Protein AF-A0A538L301-F1 (afdb_monomer_lite)

Structure (mmCIF, N/CA/C/O backbone):
data_AF-A0A538L301-F1
#
_entry.id   AF-A0A538L301-F1
#
loop_
_atom_site.group_PDB
_atom_site.id
_atom_site.type_symbol
_atom_site.label_atom_id
_atom_site.label_alt_id
_atom_site.label_comp_id
_atom_site.label_asym_id
_atom_site.label_entity_id
_atom_site.label_seq_id
_atom_site.pdbx_PDB_ins_code
_atom_site.Cartn_x
_atom_site.Cartn_y
_atom_site.Cartn_z
_atom_site.occupancy
_atom_site.B_iso_or_equiv
_atom_site.auth_seq_id
_atom_site.auth_comp_id
_atom_site.auth_asym_id
_atom_site.auth_atom_id
_atom_site.pdbx_PDB_model_num
ATOM 1 N N . MET A 1 1 ? 15.178 11.654 20.697 1.00 61.78 1 MET A N 1
ATOM 2 C CA . MET A 1 1 ? 14.187 10.959 19.855 1.00 61.78 1 MET A CA 1
ATOM 3 C C . MET A 1 1 ? 12.813 11.225 20.457 1.00 61.78 1 MET A C 1
ATOM 5 O O . MET A 1 1 ? 12.731 11.256 21.682 1.00 61.78 1 MET A O 1
ATOM 9 N N . GLN A 1 2 ? 11.791 11.556 19.661 1.00 67.56 2 GLN A N 1
ATOM 10 C CA . GLN A 1 2 ? 10.434 11.723 20.203 1.00 67.56 2 GLN A CA 1
ATOM 11 C C . GLN A 1 2 ? 9.917 10.355 20.660 1.00 67.56 2 GLN A C 1
ATOM 13 O O . GLN A 1 2 ? 10.116 9.405 19.918 1.00 67.56 2 GLN A O 1
ATOM 18 N N . PRO A 1 3 ? 9.278 10.220 21.833 1.00 82.75 3 PRO A N 1
ATOM 19 C CA . PRO A 1 3 ? 8.719 8.935 22.237 1.00 82.75 3 PRO A CA 1
ATOM 20 C C . PRO A 1 3 ? 7.620 8.495 21.262 1.00 82.75 3 PRO A C 1
ATOM 22 O O . PRO A 1 3 ? 6.888 9.337 20.737 1.00 82.75 3 PRO A O 1
ATOM 25 N N . THR A 1 4 ? 7.475 7.185 21.067 1.00 89.00 4 THR A N 1
ATOM 26 C CA . THR A 1 4 ? 6.359 6.591 20.319 1.00 89.00 4 THR A CA 1
ATOM 27 C C . THR A 1 4 ? 5.029 7.013 20.949 1.00 89.00 4 THR A C 1
ATOM 29 O O . THR A 1 4 ? 4.814 6.760 22.140 1.00 89.00 4 THR A O 1
ATOM 32 N N . PRO A 1 5 ? 4.134 7.675 20.195 1.00 90.94 5 PRO A N 1
ATOM 33 C CA . PRO A 1 5 ? 2.826 8.068 20.696 1.00 90.94 5 PRO A CA 1
ATOM 34 C C . PRO A 1 5 ? 1.989 6.856 21.114 1.00 90.94 5 PRO A C 1
ATOM 36 O O . PRO A 1 5 ? 2.070 5.792 20.499 1.00 90.94 5 PRO A O 1
ATOM 39 N N . ASP A 1 6 ? 1.126 7.029 22.119 1.00 92.38 6 ASP A N 1
ATOM 40 C CA . ASP A 1 6 ? 0.142 5.994 22.448 1.00 92.38 6 ASP A CA 1
ATOM 41 C C . ASP A 1 6 ? -0.761 5.716 21.236 1.00 92.38 6 ASP A C 1
ATOM 43 O O . ASP A 1 6 ? -1.240 6.635 20.572 1.00 92.38 6 ASP A O 1
ATOM 47 N N . GLY A 1 7 ? -0.983 4.434 20.948 1.00 92.00 7 GLY A N 1
ATOM 48 C CA . GLY A 1 7 ? -1.672 3.983 19.739 1.00 92.00 7 GLY A CA 1
ATOM 49 C C . GLY A 1 7 ? -0.784 3.843 18.501 1.00 92.00 7 GLY A C 1
ATOM 50 O O . GLY A 1 7 ? -1.306 3.440 17.463 1.00 92.00 7 GLY A O 1
ATOM 51 N N . ASN A 1 8 ? 0.517 4.116 18.597 1.00 92.50 8 ASN A N 1
ATOM 52 C CA . ASN A 1 8 ? 1.479 3.838 17.534 1.00 92.50 8 ASN A CA 1
ATOM 53 C C . ASN A 1 8 ? 2.402 2.651 17.884 1.00 92.50 8 ASN A C 1
ATOM 55 O O . ASN A 1 8 ? 2.364 2.125 19.000 1.00 92.50 8 ASN A O 1
ATOM 59 N N . TRP A 1 9 ? 3.196 2.213 16.914 1.00 90.75 9 TRP A N 1
ATOM 60 C CA . TRP A 1 9 ? 4.203 1.166 17.020 1.00 90.75 9 TRP A CA 1
ATOM 61 C C . TRP A 1 9 ? 5.600 1.765 16.862 1.00 90.75 9 TRP A C 1
ATOM 63 O O . TRP A 1 9 ? 5.758 2.879 16.357 1.00 90.75 9 TRP A O 1
ATOM 73 N N . PHE A 1 10 ? 6.605 1.032 17.339 1.00 92.00 10 PHE A N 1
ATOM 74 C CA . PHE A 1 10 ? 7.986 1.333 16.984 1.00 92.00 10 PHE A CA 1
ATOM 75 C C . PHE A 1 10 ? 8.161 1.141 15.483 1.00 92.00 10 PHE A C 1
ATOM 77 O O . PHE A 1 10 ? 7.682 0.136 14.970 1.00 92.00 10 PHE A O 1
ATOM 84 N N . MET A 1 11 ? 8.873 2.067 14.838 1.00 90.81 11 MET A N 1
ATOM 85 C CA . MET A 1 11 ? 9.248 1.970 13.419 1.00 90.81 11 MET A CA 1
ATOM 86 C C . MET A 1 11 ? 9.964 0.641 13.121 1.00 90.81 11 MET A C 1
ATOM 88 O O . MET A 1 11 ? 9.775 -0.056 12.134 1.00 90.81 11 MET A O 1
ATOM 92 N N . THR A 1 12 ? 10.835 0.233 14.035 1.00 91.44 12 THR A N 1
ATOM 93 C CA . THR A 1 12 ? 11.406 -1.104 13.992 1.00 91.44 12 THR A CA 1
ATOM 94 C C . THR A 1 12 ? 11.736 -1.547 15.396 1.00 91.44 12 THR A C 1
ATOM 96 O O . THR A 1 12 ? 12.030 -0.744 16.284 1.00 91.44 12 THR A O 1
ATOM 99 N N . ASN A 1 13 ? 11.664 -2.850 15.611 1.00 92.00 13 ASN A N 1
ATOM 100 C CA . ASN A 1 13 ? 11.952 -3.458 16.889 1.00 92.00 13 ASN A CA 1
ATOM 101 C C . ASN A 1 13 ? 12.725 -4.754 16.682 1.00 92.00 13 ASN A C 1
ATOM 103 O O . ASN A 1 13 ? 12.546 -5.466 15.690 1.00 92.00 13 ASN A O 1
ATOM 107 N N . TYR A 1 14 ? 13.555 -5.103 17.660 1.00 93.06 14 TYR A N 1
ATOM 108 C CA . TYR A 1 14 ? 14.131 -6.439 17.713 1.00 93.06 14 TYR A CA 1
ATOM 109 C C . TYR A 1 14 ? 13.016 -7.487 17.827 1.00 93.06 14 TYR A C 1
ATOM 111 O O . TYR A 1 14 ? 11.906 -7.195 18.276 1.00 93.06 14 TYR A O 1
ATOM 119 N N . ALA A 1 15 ? 13.292 -8.729 17.427 1.00 92.31 15 ALA A N 1
ATOM 120 C CA . ALA A 1 15 ? 12.290 -9.800 17.417 1.00 92.31 15 ALA A CA 1
ATOM 121 C C . ALA A 1 15 ? 11.685 -10.104 18.807 1.00 92.31 15 ALA A C 1
ATOM 123 O O . ALA A 1 15 ? 10.616 -10.705 18.897 1.00 92.31 15 ALA A O 1
ATOM 124 N N . ASP A 1 16 ? 12.356 -9.689 19.881 1.00 93.25 16 ASP A N 1
ATOM 125 C CA . ASP A 1 16 ? 11.911 -9.766 21.272 1.00 93.25 16 ASP A CA 1
ATOM 126 C C . ASP A 1 16 ? 11.141 -8.520 21.755 1.00 93.25 16 ASP A C 1
ATOM 128 O O . ASP A 1 16 ? 10.659 -8.504 22.888 1.00 93.25 16 ASP A O 1
ATOM 132 N N . GLY A 1 17 ? 10.962 -7.502 20.904 1.00 89.44 17 GLY A N 1
ATOM 133 C CA . GLY A 1 17 ? 10.074 -6.355 21.125 1.00 89.44 17 GLY A CA 1
ATOM 134 C C . GLY A 1 17 ? 10.695 -4.982 21.447 1.00 89.44 17 GLY A C 1
ATOM 135 O O . GLY A 1 17 ? 9.983 -3.997 21.249 1.00 89.44 17 GLY A O 1
ATOM 136 N N . PRO A 1 18 ? 11.947 -4.837 21.924 1.00 90.94 18 PRO A N 1
ATOM 137 C CA . PRO A 1 18 ? 12.545 -3.521 22.152 1.00 90.94 18 PRO A CA 1
ATOM 138 C C . PRO A 1 18 ? 12.689 -2.687 20.873 1.00 90.94 18 PRO A C 1
ATOM 140 O O . PRO A 1 18 ? 13.031 -3.230 19.823 1.00 90.94 18 PRO A O 1
ATOM 143 N N . ASP A 1 19 ? 12.489 -1.370 20.998 1.00 91.06 19 ASP A N 1
ATOM 144 C CA . ASP A 1 19 ? 12.723 -0.373 19.942 1.00 91.06 19 ASP A CA 1
ATOM 145 C C . ASP A 1 19 ? 14.159 -0.468 19.393 1.00 91.06 19 ASP A C 1
ATOM 147 O O . ASP A 1 19 ? 15.128 -0.590 20.152 1.00 91.06 19 ASP A O 1
ATOM 151 N N . ALA A 1 20 ? 14.281 -0.428 18.069 1.00 89.44 20 ALA A N 1
ATOM 152 C CA . ALA A 1 20 ? 15.536 -0.481 17.331 1.00 89.44 20 ALA A CA 1
ATOM 153 C C . ALA A 1 20 ? 15.640 0.618 16.252 1.00 89.44 20 ALA A C 1
ATOM 155 O O . ALA A 1 20 ? 16.577 0.592 15.451 1.00 89.44 20 ALA A O 1
ATOM 156 N N . GLY A 1 21 ? 14.686 1.554 16.200 1.00 84.25 21 GLY A N 1
ATOM 157 C CA . GLY A 1 21 ? 14.562 2.522 15.114 1.00 84.25 21 GLY A CA 1
ATOM 158 C C . GLY A 1 21 ? 15.449 3.752 15.225 1.00 84.25 21 GLY A C 1
ATOM 159 O O . GLY A 1 21 ? 15.856 4.179 16.306 1.00 84.25 21 GLY A O 1
ATOM 160 N N . ILE A 1 22 ? 15.745 4.342 14.062 1.00 82.19 22 ILE A N 1
ATOM 161 C CA . ILE A 1 22 ? 16.351 5.679 13.962 1.00 82.19 22 ILE A CA 1
ATOM 162 C C . ILE A 1 22 ? 15.296 6.789 14.085 1.00 82.19 22 ILE A C 1
ATOM 164 O O . ILE A 1 22 ? 15.613 7.886 14.551 1.00 82.19 22 ILE A O 1
ATOM 168 N N . PHE A 1 23 ? 14.041 6.485 13.745 1.00 82.75 23 PHE A N 1
ATOM 169 C CA . PHE A 1 23 ? 12.847 7.182 14.208 1.00 82.75 23 PHE A CA 1
ATOM 170 C C . PHE A 1 23 ? 12.101 6.259 15.171 1.00 82.75 23 PHE A C 1
ATOM 172 O O . PHE A 1 23 ? 12.182 5.039 15.071 1.00 82.75 23 PHE A O 1
ATOM 179 N N . SER A 1 24 ? 11.375 6.831 16.129 1.00 87.50 24 SER A N 1
ATOM 180 C CA . SER A 1 24 ? 10.641 6.011 17.101 1.00 87.50 24 SER A CA 1
ATOM 181 C C . SER A 1 24 ? 9.314 5.479 16.568 1.00 87.50 24 SER A C 1
ATOM 183 O O . SER A 1 24 ? 8.714 4.633 17.224 1.00 87.50 24 SER A O 1
ATOM 185 N N . TRP A 1 25 ? 8.796 6.009 15.458 1.00 92.12 25 TRP A N 1
ATOM 186 C CA . TRP A 1 25 ? 7.500 5.627 14.894 1.00 92.12 25 TRP A CA 1
ATOM 187 C C . TRP A 1 25 ? 7.294 6.229 13.505 1.00 92.12 25 TRP A C 1
ATOM 189 O O . TRP A 1 25 ? 7.838 7.295 13.212 1.00 92.12 25 TRP A O 1
ATOM 199 N N . GLU A 1 26 ? 6.411 5.603 12.730 1.00 94.06 26 GLU A N 1
ATOM 200 C CA . GLU A 1 26 ? 5.956 6.086 11.425 1.00 94.06 26 GLU A CA 1
ATOM 201 C C . GLU A 1 26 ? 4.431 6.026 11.318 1.00 94.06 26 GLU A C 1
ATOM 203 O O . GLU A 1 26 ? 3.746 5.262 12.009 1.00 94.06 26 GLU A O 1
ATOM 208 N N . ILE A 1 27 ? 3.856 6.930 10.531 1.00 95.31 27 ILE A N 1
ATOM 209 C CA . ILE A 1 27 ? 2.400 7.069 10.429 1.00 95.31 27 ILE A CA 1
ATOM 210 C C . ILE A 1 27 ? 1.783 6.005 9.516 1.00 95.31 27 ILE A C 1
ATOM 212 O O . ILE A 1 27 ? 0.660 5.552 9.764 1.00 95.31 27 ILE A O 1
ATOM 216 N N . ASP A 1 28 ? 2.504 5.600 8.477 1.00 95.44 28 ASP A N 1
ATOM 217 C CA . ASP A 1 28 ? 2.111 4.563 7.532 1.00 95.44 28 ASP A CA 1
ATOM 218 C C . ASP A 1 28 ? 2.145 3.185 8.195 1.00 95.44 28 ASP A C 1
ATOM 220 O O . ASP A 1 28 ? 1.165 2.444 8.077 1.00 95.44 28 ASP A O 1
ATOM 224 N N . GLU A 1 29 ? 3.155 2.897 9.020 1.00 94.94 29 GLU A N 1
ATOM 225 C CA . GLU A 1 29 ? 3.188 1.714 9.881 1.00 94.94 29 GLU A CA 1
ATOM 226 C C . GLU A 1 29 ? 1.991 1.654 10.827 1.00 94.94 29 GLU A C 1
ATOM 228 O O . GLU A 1 29 ? 1.369 0.597 10.990 1.00 94.94 29 GLU A O 1
ATOM 233 N N . ALA A 1 30 ? 1.588 2.800 11.387 1.00 95.44 30 ALA A N 1
ATOM 234 C CA . ALA A 1 30 ? 0.378 2.859 12.191 1.00 95.44 30 ALA A CA 1
ATOM 235 C C . ALA A 1 30 ? -0.866 2.462 11.381 1.00 95.44 30 ALA A C 1
ATOM 237 O O . ALA A 1 30 ? -1.751 1.726 11.841 1.00 95.44 30 ALA A O 1
ATOM 238 N N . GLY A 1 31 ? -0.915 2.942 10.139 1.00 96.88 31 GLY A N 1
ATOM 239 C CA . GLY A 1 31 ? -1.958 2.630 9.181 1.00 96.88 31 GLY A CA 1
ATOM 240 C C . GLY A 1 31 ? -2.022 1.136 8.831 1.00 96.88 31 GLY A C 1
ATOM 241 O O . GLY A 1 31 ? -3.057 0.469 8.977 1.00 96.88 31 GLY A O 1
ATOM 242 N N . LEU A 1 32 ? -0.888 0.594 8.389 1.00 96.38 32 LEU A N 1
ATOM 243 C CA . LEU A 1 32 ? -0.719 -0.786 7.940 1.00 96.38 32 LEU A CA 1
ATOM 244 C C . LEU A 1 32 ? -0.869 -1.792 9.087 1.00 96.38 32 LEU A C 1
ATOM 246 O O . LEU A 1 32 ? -1.478 -2.851 8.895 1.00 96.38 32 LEU A O 1
ATOM 250 N N . GLY A 1 33 ? -0.398 -1.457 10.289 1.00 96.25 33 GLY A N 1
ATOM 251 C CA . GLY A 1 33 ? -0.556 -2.264 11.498 1.00 96.25 33 GLY A CA 1
ATOM 252 C C . GLY A 1 33 ? -2.027 -2.466 11.861 1.00 96.25 33 GLY A C 1
ATOM 253 O O . GLY A 1 33 ? -2.494 -3.605 11.990 1.00 96.25 33 GLY A O 1
ATOM 254 N N . LEU A 1 34 ? -2.807 -1.379 11.929 1.00 97.94 34 LEU A N 1
ATOM 255 C CA . LEU A 1 34 ? -4.252 -1.456 12.178 1.00 97.94 34 LEU A CA 1
ATOM 256 C C . LEU A 1 34 ? -4.962 -2.252 11.077 1.00 97.94 34 LEU A C 1
ATOM 258 O O . LEU A 1 34 ? -5.746 -3.164 11.369 1.00 97.94 34 LEU A O 1
ATOM 262 N N . TRP A 1 35 ? -4.673 -1.944 9.810 1.00 97.88 35 TRP A N 1
ATOM 263 C CA . TRP A 1 35 ? -5.238 -2.670 8.673 1.00 97.88 35 TRP A CA 1
ATOM 264 C C . TRP A 1 35 ? -4.962 -4.175 8.757 1.00 97.88 35 TRP A C 1
ATOM 266 O O . TRP A 1 35 ? -5.870 -4.981 8.532 1.00 97.88 35 TRP A O 1
ATOM 276 N N . THR A 1 36 ? -3.752 -4.567 9.153 1.00 95.75 36 THR A N 1
ATOM 277 C CA . THR A 1 36 ? -3.351 -5.969 9.304 1.00 95.75 36 THR A CA 1
ATOM 278 C C . THR A 1 36 ? -4.185 -6.693 10.359 1.00 95.75 36 THR A C 1
ATOM 280 O O . THR A 1 36 ? -4.671 -7.797 10.093 1.00 95.75 36 THR A O 1
ATOM 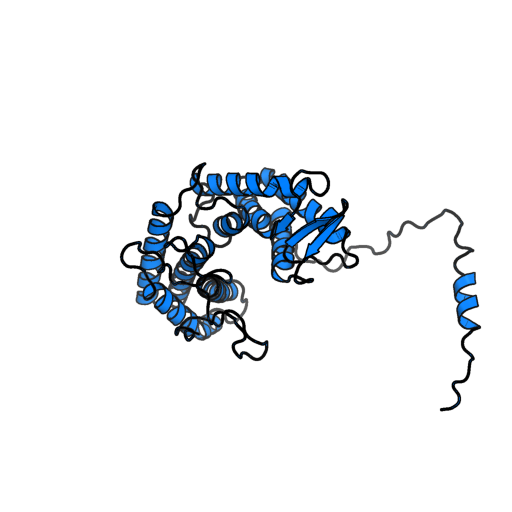283 N N . LEU A 1 37 ? -4.447 -6.070 11.516 1.00 96.25 37 LEU A N 1
ATOM 284 C CA . LEU A 1 37 ? -5.324 -6.640 12.551 1.00 96.25 37 LEU A CA 1
ATOM 285 C C . LEU A 1 37 ? -6.736 -6.906 12.005 1.00 96.25 37 LEU A C 1
ATOM 287 O O . LEU A 1 37 ? -7.301 -7.992 12.177 1.00 96.25 37 LEU A O 1
ATOM 291 N N . TRP A 1 38 ? -7.298 -5.940 11.277 1.00 96.69 38 TRP A N 1
ATOM 292 C CA . TRP A 1 38 ? -8.611 -6.092 10.649 1.00 96.69 38 TRP A CA 1
ATOM 293 C C . TRP A 1 38 ? -8.619 -7.155 9.538 1.00 96.69 38 TRP A C 1
ATOM 295 O O . TRP A 1 38 ? -9.556 -7.953 9.426 1.00 96.69 38 TRP A O 1
ATOM 305 N N . ARG A 1 39 ? -7.571 -7.220 8.713 1.00 94.12 39 ARG A N 1
ATOM 306 C CA . ARG A 1 39 ? -7.451 -8.232 7.653 1.00 94.12 39 ARG A CA 1
ATOM 307 C C . ARG A 1 39 ? -7.291 -9.636 8.207 1.00 94.12 39 ARG A C 1
ATOM 309 O O . ARG A 1 39 ? -7.883 -10.559 7.645 1.00 94.12 39 ARG A O 1
ATOM 316 N N . HIS A 1 40 ? -6.562 -9.802 9.306 1.00 93.56 40 HIS A N 1
ATOM 317 C CA . HIS A 1 40 ? -6.440 -11.090 9.975 1.00 93.56 40 HIS A CA 1
ATOM 318 C C . HIS A 1 40 ? -7.804 -11.589 10.470 1.00 93.56 40 HIS A C 1
ATOM 320 O O . HIS A 1 40 ? -8.170 -12.733 10.197 1.00 93.56 40 HIS A O 1
ATOM 326 N N . TYR A 1 41 ? -8.611 -10.718 11.092 1.00 93.38 41 TYR A N 1
ATOM 327 C CA . TYR A 1 41 ? -9.983 -11.049 11.497 1.00 93.38 41 TYR A CA 1
ATOM 328 C C . TYR A 1 41 ? -10.828 -11.615 10.341 1.00 93.38 41 TYR A C 1
ATOM 330 O O . TYR A 1 41 ? -11.500 -12.635 10.505 1.00 93.38 41 TYR A O 1
ATOM 338 N N . GLN A 1 42 ? -10.756 -11.010 9.151 1.00 90.81 42 GLN A N 1
ATOM 339 C CA . GLN A 1 42 ? -11.514 -11.469 7.977 1.00 90.81 42 GLN A CA 1
ATOM 340 C C . GLN A 1 42 ? -11.097 -12.869 7.493 1.00 90.81 42 GLN A C 1
ATOM 342 O O . GLN A 1 42 ? -11.868 -13.537 6.800 1.00 90.81 42 GLN A O 1
ATOM 347 N N . ARG A 1 43 ? -9.878 -13.313 7.824 1.00 86.75 43 ARG A N 1
ATOM 348 C CA . ARG A 1 43 ? -9.302 -14.590 7.376 1.00 86.75 43 ARG A CA 1
ATOM 349 C C . ARG A 1 43 ? -9.304 -15.677 8.451 1.00 86.75 43 ARG A C 1
ATOM 351 O O . ARG A 1 43 ? -9.251 -16.848 8.088 1.00 86.75 43 ARG A O 1
ATOM 358 N N . ALA A 1 44 ? -9.414 -15.328 9.732 1.00 80.44 44 ALA A N 1
ATOM 359 C CA . ALA A 1 44 ? -9.419 -16.287 10.837 1.00 80.44 44 ALA A CA 1
ATOM 360 C C . ALA A 1 44 ? -10.647 -17.225 10.761 1.00 80.44 44 ALA A C 1
ATOM 362 O O . ALA A 1 44 ? -11.770 -16.734 10.753 1.00 80.44 44 ALA A O 1
ATOM 363 N N . PRO A 1 45 ? -10.509 -18.560 10.678 1.00 67.12 45 PRO A N 1
ATOM 364 C CA . PRO A 1 45 ? -11.657 -19.459 10.503 1.00 67.12 45 PRO A CA 1
ATOM 365 C C . PRO A 1 45 ? -12.389 -19.802 11.813 1.00 67.12 45 PRO A C 1
ATOM 367 O O . PRO A 1 45 ? -13.608 -19.955 11.795 1.00 67.12 45 PRO A O 1
ATOM 370 N N . ALA A 1 46 ? -11.688 -19.856 12.951 1.00 68.19 46 ALA A N 1
ATOM 371 C CA . ALA A 1 46 ? -12.269 -20.110 14.272 1.00 68.19 46 ALA A CA 1
ATOM 372 C C . ALA A 1 46 ? -12.114 -18.879 15.182 1.00 68.19 46 ALA A C 1
ATOM 374 O O . ALA A 1 46 ? -11.102 -18.182 15.128 1.00 68.19 46 ALA A O 1
ATOM 375 N N . SER A 1 47 ? -13.122 -18.601 16.013 1.00 75.25 47 SER A N 1
ATOM 376 C CA . SER A 1 47 ? -13.064 -17.567 17.064 1.00 75.25 47 SER A CA 1
ATOM 377 C C . SER A 1 47 ? -12.875 -16.122 16.574 1.00 75.25 47 SER A C 1
ATOM 379 O O . SER A 1 47 ? -12.322 -15.298 17.303 1.00 75.25 47 SER A O 1
ATOM 381 N N . ARG A 1 48 ? -13.362 -15.784 15.367 1.00 86.50 48 ARG A N 1
ATOM 382 C CA . ARG A 1 48 ? -13.256 -14.435 14.762 1.00 86.50 48 ARG A CA 1
ATOM 383 C C . ARG A 1 48 ? -13.587 -13.314 15.745 1.00 86.50 48 ARG A C 1
ATOM 385 O O . ARG A 1 48 ? -12.810 -12.377 15.894 1.00 86.50 48 ARG A O 1
ATOM 392 N N . ARG A 1 49 ? -14.721 -13.427 16.442 1.00 91.19 49 ARG A N 1
ATOM 393 C CA . ARG A 1 49 ? -15.161 -12.409 17.401 1.00 91.19 49 ARG A CA 1
ATOM 394 C C . ARG A 1 49 ? -14.202 -12.276 18.587 1.00 91.19 49 ARG A C 1
ATOM 396 O O . ARG A 1 49 ? -13.753 -11.172 18.846 1.00 91.19 49 ARG A O 1
ATOM 403 N N . ALA A 1 50 ? -13.801 -13.382 19.216 1.00 93.31 50 ALA A N 1
ATOM 404 C CA . ALA A 1 50 ? -12.856 -13.361 20.337 1.00 93.31 50 ALA A CA 1
ATOM 405 C C . ALA A 1 50 ? -11.461 -12.837 19.941 1.00 93.31 50 ALA A C 1
ATOM 407 O O . ALA A 1 50 ? -10.790 -12.182 20.737 1.00 93.31 50 ALA A O 1
ATOM 408 N N . TYR A 1 51 ? -11.002 -13.107 18.709 1.00 95.62 51 TYR A N 1
ATOM 409 C CA . TYR A 1 51 ? -9.812 -12.451 18.157 1.00 95.62 51 TYR A CA 1
ATOM 410 C C . TYR A 1 51 ? -10.007 -10.936 18.108 1.00 95.62 51 TYR A C 1
ATOM 412 O O . TYR A 1 51 ? -9.179 -10.206 18.651 1.00 95.62 51 TYR A O 1
ATOM 420 N N . LEU A 1 52 ? -11.102 -10.481 17.490 1.00 96.19 52 LEU A N 1
ATOM 421 C CA . LEU A 1 52 ? -11.352 -9.059 17.290 1.00 96.19 52 LEU A CA 1
ATOM 422 C C . LEU A 1 52 ? -11.519 -8.325 18.619 1.00 96.19 52 LEU A C 1
ATOM 424 O O . LEU A 1 52 ? -10.876 -7.306 18.805 1.00 96.19 52 LEU A O 1
ATOM 428 N N . GLU A 1 53 ? -12.285 -8.872 19.564 1.00 96.88 53 GLU A N 1
ATOM 429 C CA . GLU A 1 53 ? -12.452 -8.315 20.914 1.00 96.88 53 GLU A CA 1
ATOM 430 C C . GLU A 1 53 ? -11.106 -8.147 21.636 1.00 96.88 53 GLU A C 1
ATOM 432 O O . GLU A 1 53 ? -10.876 -7.124 22.277 1.00 96.88 53 GLU A O 1
ATOM 437 N N . ARG A 1 54 ? -10.177 -9.102 21.479 1.00 96.81 54 ARG A N 1
ATOM 438 C CA . ARG A 1 54 ? -8.836 -9.018 22.078 1.00 96.81 54 ARG A CA 1
ATOM 439 C C . ARG A 1 54 ? -7.970 -7.924 21.451 1.00 96.81 54 ARG A C 1
ATOM 441 O O . ARG A 1 54 ? -7.227 -7.266 22.174 1.00 96.81 54 ARG A O 1
ATOM 448 N N . VAL A 1 55 ? -8.017 -7.748 20.129 1.00 97.06 55 VAL A N 1
ATOM 449 C CA . VAL A 1 55 ? -7.161 -6.767 19.427 1.00 97.06 55 VAL A CA 1
ATOM 450 C C . VAL A 1 55 ? -7.814 -5.392 19.275 1.00 97.06 55 VAL A C 1
ATOM 452 O O . VAL A 1 55 ? -7.121 -4.412 19.006 1.00 97.06 55 VAL A O 1
ATOM 455 N N . TYR A 1 56 ? -9.127 -5.280 19.486 1.00 98.25 56 TYR A N 1
ATOM 456 C CA . TYR A 1 56 ? -9.873 -4.032 19.339 1.00 98.25 56 TYR A CA 1
ATOM 457 C C . TYR A 1 56 ? -9.343 -2.879 20.200 1.00 98.25 56 TYR A C 1
ATOM 459 O O . TYR A 1 56 ? -9.282 -1.764 19.686 1.00 98.25 56 TYR A O 1
ATOM 467 N N . PRO A 1 57 ? -8.875 -3.082 21.450 1.00 98.31 57 PRO A N 1
ATOM 468 C CA . PRO A 1 57 ? -8.239 -2.007 22.204 1.00 98.31 57 PRO A CA 1
ATOM 469 C C . PRO A 1 57 ? -7.046 -1.371 21.477 1.00 98.31 57 PRO A C 1
ATOM 471 O O . PRO A 1 57 ? -6.873 -0.160 21.578 1.00 98.31 57 PRO A O 1
ATOM 474 N N . ALA A 1 58 ? -6.255 -2.150 20.726 1.00 98.06 58 ALA A N 1
ATOM 475 C CA . ALA A 1 58 ? -5.168 -1.615 19.906 1.00 98.06 58 ALA A CA 1
ATOM 476 C C . ALA A 1 58 ? -5.719 -0.826 18.709 1.00 98.06 58 ALA A C 1
ATOM 478 O O . ALA A 1 58 ? -5.368 0.337 18.551 1.00 98.06 58 ALA A O 1
ATOM 479 N N . ILE A 1 59 ? -6.673 -1.400 17.960 1.00 98.56 59 ILE A N 1
ATOM 480 C CA . ILE A 1 59 ? -7.364 -0.720 16.844 1.00 98.56 59 ILE A CA 1
ATOM 481 C C . ILE A 1 59 ? -7.928 0.635 17.293 1.00 98.56 59 ILE A C 1
ATOM 483 O O . ILE A 1 59 ? -7.711 1.653 16.637 1.00 98.56 59 ILE A O 1
ATOM 487 N N . ARG A 1 60 ? -8.628 0.664 18.432 1.00 98.62 60 ARG A N 1
ATOM 488 C CA . ARG A 1 60 ? -9.254 1.871 18.976 1.00 98.62 60 ARG A CA 1
ATOM 489 C C . ARG A 1 60 ? -8.222 2.918 19.393 1.00 98.62 60 ARG A C 1
ATOM 491 O O . ARG A 1 60 ? -8.451 4.100 19.148 1.00 98.62 60 ARG A O 1
ATOM 498 N N . ARG A 1 61 ? -7.104 2.512 20.011 1.00 98.44 61 ARG A N 1
ATOM 499 C CA . ARG A 1 61 ? -6.018 3.437 20.386 1.00 98.44 61 ARG A CA 1
ATOM 500 C C . ARG A 1 61 ? -5.362 4.048 19.155 1.00 98.44 61 ARG A C 1
ATOM 502 O O . ARG A 1 61 ? -5.277 5.268 19.079 1.00 98.44 61 ARG A O 1
ATOM 509 N N . THR A 1 62 ? -5.004 3.235 18.165 1.00 98.50 62 THR A N 1
ATOM 510 C CA . THR A 1 62 ? -4.419 3.720 16.909 1.00 98.50 62 THR A CA 1
ATOM 511 C C . THR A 1 62 ? -5.360 4.655 16.159 1.00 98.50 62 THR A C 1
ATOM 513 O O . THR A 1 62 ? -4.965 5.750 15.776 1.00 98.50 62 THR A O 1
ATOM 516 N N . ALA A 1 63 ? -6.634 4.289 16.001 1.00 98.62 63 ALA A N 1
ATOM 517 C CA . ALA A 1 63 ? -7.613 5.170 15.367 1.00 98.62 63 ALA A CA 1
ATOM 518 C C . ALA A 1 63 ? -7.830 6.469 16.169 1.00 98.62 63 ALA A C 1
ATOM 520 O O . ALA A 1 63 ? -8.006 7.542 15.592 1.00 98.62 63 ALA A O 1
ATOM 521 N N . GLY A 1 64 ? -7.778 6.393 17.503 1.00 98.44 64 GLY A N 1
ATOM 522 C CA . GLY A 1 64 ? -7.788 7.556 18.388 1.00 98.44 64 GLY A CA 1
ATOM 523 C C . GLY A 1 64 ? -6.600 8.490 18.146 1.00 98.44 64 GLY A C 1
ATOM 524 O O . GLY A 1 64 ? -6.809 9.697 18.012 1.00 98.44 64 GLY A O 1
ATOM 525 N N . PHE A 1 65 ? -5.393 7.933 18.021 1.00 97.75 65 PHE A N 1
ATOM 526 C CA . PHE A 1 65 ? -4.184 8.665 17.649 1.00 97.75 65 PHE A CA 1
ATOM 527 C C . PHE A 1 65 ? -4.327 9.325 16.275 1.00 97.75 65 PHE A C 1
ATOM 529 O O . PHE A 1 65 ? -4.172 10.534 16.187 1.00 97.75 65 PHE A O 1
ATOM 536 N N . LEU A 1 66 ? -4.730 8.592 15.232 1.00 97.81 66 LEU A N 1
ATOM 537 C CA . LEU A 1 66 ? -4.903 9.134 13.872 1.00 97.81 66 LEU A CA 1
ATOM 538 C C . LEU A 1 66 ? -5.960 10.253 13.780 1.00 97.81 66 LEU A C 1
ATOM 540 O O . LEU A 1 66 ? -5.902 11.106 12.892 1.00 97.81 66 LEU A O 1
ATOM 544 N N . ILE A 1 67 ? -6.946 10.260 14.681 1.00 98.06 67 ILE A N 1
ATOM 545 C CA . ILE A 1 67 ? -7.917 11.357 14.802 1.00 98.06 67 ILE A CA 1
ATOM 546 C C . ILE A 1 67 ? -7.300 12.574 15.489 1.00 98.06 67 ILE A C 1
ATOM 548 O O . ILE A 1 67 ? -7.545 13.700 15.061 1.00 98.06 67 ILE A O 1
ATOM 552 N N . ALA A 1 68 ? -6.558 12.357 16.575 1.00 96.69 68 ALA A N 1
ATOM 553 C CA . ALA A 1 68 ? -5.945 13.431 17.348 1.00 96.69 68 ALA A CA 1
ATOM 554 C C . ALA A 1 68 ? -4.754 14.064 16.611 1.00 96.69 68 ALA A C 1
ATOM 556 O O . ALA A 1 68 ? -4.560 15.275 16.674 1.00 96.69 68 ALA A O 1
ATOM 557 N N . PHE A 1 69 ? -3.992 13.258 15.875 1.00 95.69 69 PHE A N 1
ATOM 558 C CA . PHE A 1 69 ? -2.826 13.646 15.091 1.00 95.69 69 PHE A CA 1
ATOM 559 C C . PHE A 1 69 ? -3.240 14.146 13.701 1.00 95.69 69 PHE A C 1
ATOM 561 O O . PHE A 1 69 ? -2.811 13.649 12.660 1.00 95.69 69 PHE A O 1
ATOM 568 N N . ARG A 1 70 ? -4.145 15.125 13.704 1.00 95.50 70 ARG A N 1
ATOM 569 C CA . ARG A 1 70 ? -4.684 15.796 12.522 1.00 95.50 70 ARG A CA 1
ATOM 570 C C . ARG A 1 70 ? -4.184 17.233 12.489 1.00 95.50 70 ARG A C 1
ATOM 572 O O . ARG A 1 70 ? -4.277 17.942 13.488 1.00 95.50 70 ARG A O 1
ATOM 579 N N . ASP A 1 71 ? -3.763 17.694 11.321 1.00 96.25 71 ASP A N 1
ATOM 580 C CA . ASP A 1 71 ? -3.626 19.117 11.040 1.00 96.25 71 ASP A CA 1
ATOM 581 C C . ASP A 1 71 ? -5.020 19.730 10.789 1.00 96.25 71 ASP A C 1
ATOM 583 O O . ASP A 1 71 ? -5.709 19.345 9.840 1.00 96.25 71 ASP A O 1
ATOM 587 N N . PRO A 1 72 ? -5.495 20.667 11.631 1.00 94.81 72 PRO A N 1
ATOM 588 C CA . PRO A 1 72 ? -6.813 21.273 11.471 1.00 94.81 72 PRO A CA 1
ATOM 589 C C . PRO A 1 72 ? -6.958 22.145 10.216 1.00 94.81 72 PRO A C 1
ATOM 591 O O . PRO A 1 72 ? -8.091 22.447 9.855 1.00 94.81 72 PRO A O 1
ATOM 594 N N . SER A 1 73 ? -5.861 22.563 9.576 1.00 95.00 73 SER A N 1
ATOM 595 C CA . SER A 1 73 ? -5.899 23.437 8.397 1.00 95.00 73 SER A CA 1
ATOM 596 C C . SER A 1 73 ? -6.080 22.675 7.081 1.00 95.00 73 SER A C 1
ATOM 598 O O . SER A 1 73 ? -6.751 23.165 6.176 1.00 95.00 73 SER A O 1
ATOM 600 N N . THR A 1 74 ? -5.527 21.465 6.993 1.00 95.94 74 THR A N 1
ATOM 601 C CA . THR A 1 74 ? -5.564 20.611 5.792 1.00 95.94 74 THR A CA 1
ATOM 602 C C . THR A 1 74 ? -6.470 19.394 5.959 1.00 95.94 74 THR A C 1
ATOM 604 O O . THR A 1 74 ? -6.789 18.704 4.994 1.00 95.94 74 THR A O 1
ATOM 607 N N . SER A 1 75 ? -6.862 19.082 7.198 1.00 96.81 75 SER A N 1
ATOM 608 C CA . SER A 1 75 ? -7.488 17.814 7.577 1.00 96.81 75 SER A CA 1
ATOM 609 C C . SER A 1 75 ? -6.637 16.573 7.260 1.00 96.81 75 SER A C 1
ATOM 611 O O . SER A 1 75 ? -7.127 15.448 7.406 1.00 96.81 75 SER A O 1
ATOM 613 N N . LEU A 1 76 ? -5.365 16.733 6.890 1.00 97.06 76 LEU A N 1
ATOM 614 C CA . LEU A 1 76 ? -4.383 15.657 6.765 1.00 97.06 76 LEU A CA 1
ATOM 615 C C . LEU A 1 76 ? -3.687 15.425 8.113 1.00 97.06 76 LEU A C 1
ATOM 617 O O . LEU A 1 76 ? -4.107 15.944 9.150 1.00 97.06 76 LEU A O 1
ATOM 621 N N . GLN A 1 77 ? -2.652 14.599 8.125 1.00 95.25 77 GLN A N 1
ATOM 622 C CA . GLN A 1 77 ? -1.695 14.530 9.219 1.00 95.25 77 GLN A CA 1
ATOM 623 C C . GLN A 1 77 ? -0.782 15.763 9.174 1.00 95.25 77 GLN A C 1
ATOM 625 O O . GLN A 1 77 ? -0.545 16.313 8.098 1.00 95.25 77 GLN A O 1
ATOM 630 N N . PRO A 1 78 ? -0.257 16.218 10.321 1.00 93.81 78 PRO A N 1
ATOM 631 C CA . PRO A 1 78 ? 0.759 17.259 10.337 1.00 93.81 78 PRO A CA 1
ATOM 632 C C . PRO A 1 78 ? 1.984 16.867 9.496 1.00 93.81 78 PRO A C 1
ATOM 634 O O . PRO A 1 78 ? 2.368 15.698 9.508 1.00 93.81 78 PRO A O 1
ATOM 637 N N . PRO A 1 79 ? 2.695 17.828 8.877 1.00 89.19 79 PRO A N 1
ATOM 638 C CA . PRO A 1 79 ? 3.952 17.565 8.160 1.00 89.19 79 PRO A CA 1
ATOM 639 C C . PRO A 1 79 ? 5.101 17.114 9.080 1.00 89.19 79 PRO A C 1
ATOM 641 O O . PRO A 1 79 ? 6.224 16.885 8.638 1.00 89.19 79 PRO A O 1
ATOM 644 N N . THR A 1 80 ? 4.840 17.023 10.385 1.00 89.69 80 THR A N 1
ATOM 645 C CA . THR A 1 80 ? 5.728 16.406 11.369 1.00 89.69 80 THR A CA 1
ATOM 646 C C . THR A 1 80 ? 5.536 14.900 11.513 1.00 89.69 80 THR A C 1
ATOM 648 O O . THR A 1 80 ? 6.239 14.295 12.316 1.00 89.69 80 THR A O 1
ATOM 651 N N . ALA A 1 81 ? 4.588 14.296 10.793 1.00 90.50 81 ALA A N 1
ATOM 652 C CA . ALA A 1 81 ? 4.493 12.846 10.682 1.00 90.50 81 ALA A CA 1
ATOM 653 C C . ALA A 1 81 ? 5.767 12.291 10.026 1.00 90.50 81 ALA A C 1
ATOM 655 O O . ALA A 1 81 ? 6.217 12.840 9.023 1.00 90.50 81 ALA A O 1
ATOM 656 N N . CYS A 1 82 ? 6.351 11.242 10.604 1.00 91.12 82 CYS A N 1
ATOM 657 C CA . CYS A 1 82 ? 7.404 10.471 9.940 1.00 91.12 82 CYS A CA 1
ATOM 658 C C . CYS A 1 82 ? 6.754 9.404 9.045 1.00 91.12 82 CYS A C 1
ATOM 660 O O . CYS A 1 82 ? 5.716 8.851 9.419 1.00 91.12 82 CYS A O 1
ATOM 662 N N . GLU A 1 83 ? 7.339 9.186 7.874 1.00 91.56 83 GLU A N 1
ATOM 663 C CA . GLU A 1 83 ? 6.885 8.341 6.767 1.00 91.56 83 GLU A CA 1
ATOM 664 C C . GLU A 1 83 ? 8.135 7.743 6.095 1.00 91.56 83 GLU A C 1
ATOM 666 O O . GLU A 1 83 ? 9.009 8.521 5.710 1.00 91.56 83 GLU A O 1
ATOM 671 N N . ASP A 1 84 ? 8.222 6.420 5.930 1.00 87.38 84 ASP A N 1
ATOM 672 C CA . ASP A 1 84 ? 9.248 5.733 5.110 1.00 87.38 84 ASP A CA 1
ATOM 673 C C . ASP A 1 84 ? 10.704 6.166 5.398 1.00 87.38 84 ASP A C 1
ATOM 675 O O . ASP A 1 84 ? 11.437 6.615 4.515 1.00 87.38 84 ASP A O 1
ATOM 679 N N . ASP A 1 85 ? 11.131 6.108 6.657 1.00 84.62 85 ASP A N 1
ATOM 680 C CA . ASP A 1 85 ? 12.437 6.556 7.156 1.00 84.62 85 ASP A CA 1
ATOM 681 C C . ASP A 1 85 ? 12.725 8.063 6.958 1.00 84.62 85 ASP A C 1
ATOM 683 O O . ASP A 1 85 ? 13.881 8.516 7.012 1.00 84.62 85 ASP A O 1
ATOM 687 N N . PHE A 1 86 ? 11.708 8.903 6.738 1.00 84.75 86 PHE A N 1
ATOM 688 C CA . PHE A 1 86 ? 11.898 10.352 6.684 1.00 84.75 86 PHE A CA 1
ATOM 689 C C . PHE A 1 86 ? 10.736 11.166 7.256 1.00 84.75 86 PHE A C 1
ATOM 691 O O . PHE A 1 86 ? 9.645 10.696 7.537 1.00 84.75 86 PHE A O 1
ATOM 698 N N . GLN A 1 87 ? 10.986 12.461 7.445 1.00 85.19 87 GLN A N 1
ATOM 699 C CA . GLN A 1 87 ? 9.938 13.438 7.719 1.00 85.19 87 GLN A CA 1
ATOM 700 C C . GLN A 1 87 ? 9.753 14.322 6.475 1.00 85.19 87 GLN A C 1
ATOM 702 O O . GLN A 1 87 ? 10.746 14.906 6.007 1.00 85.19 87 GLN A O 1
ATOM 707 N N . PRO A 1 88 ? 8.529 14.472 5.935 1.00 83.44 88 PRO A N 1
ATOM 708 C CA . PRO A 1 88 ? 8.275 15.268 4.742 1.00 83.44 88 PRO A CA 1
ATOM 709 C C . PRO A 1 88 ? 8.794 16.704 4.859 1.00 83.44 88 PRO A C 1
ATOM 711 O O . PRO A 1 88 ? 8.395 17.483 5.723 1.00 83.44 88 PRO A O 1
ATOM 714 N N . ARG A 1 89 ? 9.696 17.082 3.944 1.00 80.81 89 ARG A N 1
ATOM 715 C CA . ARG A 1 89 ? 10.304 18.428 3.902 1.00 80.81 89 ARG A CA 1
ATOM 716 C C . ARG A 1 89 ? 9.474 19.448 3.124 1.00 80.81 89 ARG A C 1
ATOM 718 O O . ARG A 1 89 ? 9.760 20.639 3.181 1.00 80.81 89 ARG A O 1
ATOM 725 N N . SER A 1 90 ? 8.468 18.984 2.390 1.00 78.62 90 SER A N 1
ATOM 726 C CA . SER A 1 90 ? 7.577 19.787 1.542 1.00 78.62 90 SER A CA 1
ATOM 727 C C . SER A 1 90 ? 6.552 20.609 2.331 1.00 78.62 90 SER A C 1
ATOM 729 O O . SER A 1 90 ? 5.845 21.418 1.738 1.00 78.62 90 SER A O 1
ATOM 731 N N . GLY A 1 91 ? 6.440 20.403 3.649 1.00 83.25 91 GLY A N 1
ATOM 732 C CA . GLY A 1 91 ? 5.396 21.021 4.469 1.00 83.25 91 GLY A CA 1
ATOM 733 C C . GLY A 1 91 ? 4.012 20.377 4.308 1.00 83.25 91 GLY A C 1
ATOM 734 O O . GLY A 1 91 ? 3.054 20.877 4.889 1.00 83.25 91 GLY A O 1
ATOM 735 N N . GLN A 1 92 ? 3.910 19.261 3.577 1.00 89.75 92 GLN A N 1
ATOM 736 C CA . GLN A 1 92 ? 2.705 18.438 3.435 1.00 89.75 92 GLN A CA 1
ATOM 737 C C . GLN A 1 92 ? 3.097 16.951 3.541 1.00 89.75 92 GLN A C 1
ATOM 739 O O . GLN A 1 92 ? 4.124 16.583 2.966 1.00 89.75 92 GLN A O 1
ATOM 744 N N . PRO A 1 93 ? 2.317 16.094 4.230 1.00 92.75 93 PRO A N 1
ATOM 745 C CA . PRO A 1 93 ? 2.553 14.647 4.223 1.00 92.75 93 PRO A CA 1
ATOM 746 C C . PRO A 1 93 ? 2.471 14.055 2.808 1.00 92.75 93 PRO A C 1
ATOM 748 O O . PRO A 1 93 ? 1.864 14.655 1.912 1.00 92.75 93 PRO A O 1
ATOM 751 N N . THR A 1 94 ? 3.067 12.889 2.573 1.00 93.94 94 THR A N 1
ATOM 752 C CA . THR A 1 94 ? 3.040 12.223 1.258 1.00 93.94 94 THR A CA 1
ATOM 753 C C . THR A 1 94 ? 1.898 11.212 1.153 1.00 93.94 94 THR A C 1
ATOM 755 O O . THR A 1 94 ? 1.248 10.876 2.145 1.00 93.94 94 THR A O 1
ATOM 758 N N . MET A 1 95 ? 1.620 10.714 -0.059 1.00 94.62 95 MET A N 1
ATOM 759 C CA . MET A 1 95 ? 0.628 9.644 -0.222 1.00 94.62 95 MET A CA 1
ATOM 760 C C . MET A 1 95 ? 1.024 8.381 0.551 1.00 94.62 95 MET A C 1
ATOM 762 O O . MET A 1 95 ? 0.126 7.724 1.079 1.00 94.62 95 MET A O 1
ATOM 766 N N . HIS A 1 96 ? 2.327 8.128 0.708 1.00 94.62 96 HIS A N 1
ATOM 767 C CA . HIS A 1 96 ? 2.870 7.053 1.529 1.00 94.62 96 HIS A CA 1
ATOM 768 C C . HIS A 1 96 ? 2.334 7.050 2.964 1.00 94.62 96 HIS A C 1
ATOM 770 O O . HIS A 1 96 ? 1.958 6.001 3.469 1.00 94.62 96 HIS A O 1
ATOM 776 N N . GLY A 1 97 ? 2.221 8.217 3.611 1.00 94.94 97 GLY A N 1
ATOM 777 C CA . GLY A 1 97 ? 1.660 8.334 4.962 1.00 94.94 97 GLY A CA 1
ATOM 778 C C . GLY A 1 97 ? 0.136 8.445 5.002 1.00 94.94 97 GLY A C 1
ATOM 779 O O . GLY A 1 97 ? -0.546 7.819 5.825 1.00 94.94 97 GLY A O 1
ATOM 780 N N . VAL A 1 98 ? -0.440 9.261 4.116 1.00 96.25 98 VAL A N 1
ATOM 781 C CA . VAL A 1 98 ? -1.875 9.588 4.181 1.00 96.25 98 VAL A CA 1
ATOM 782 C C . VAL A 1 98 ? -2.754 8.424 3.712 1.00 96.25 98 VAL A C 1
ATOM 784 O O . VAL A 1 98 ? -3.828 8.185 4.283 1.00 96.25 98 VAL A O 1
ATOM 787 N N . GLY A 1 99 ? -2.310 7.682 2.700 1.00 97.25 99 GLY A N 1
ATOM 788 C CA . GLY A 1 99 ? -3.017 6.535 2.140 1.00 97.25 99 GLY A CA 1
ATOM 789 C C . GLY A 1 99 ? -3.278 5.422 3.167 1.00 97.25 99 GLY A C 1
ATOM 790 O O . GLY A 1 99 ? -4.449 5.077 3.409 1.00 97.25 99 GLY A O 1
ATOM 791 N N . PRO A 1 100 ? -2.250 4.910 3.867 1.00 97.62 100 PRO A N 1
ATOM 792 C CA . PRO A 1 100 ? -2.412 3.898 4.907 1.00 97.62 100 PRO A CA 1
ATOM 793 C C . PRO A 1 100 ? -3.243 4.376 6.097 1.00 97.62 100 PRO A C 1
ATOM 795 O O . PRO A 1 100 ? -4.012 3.599 6.668 1.00 97.62 100 PRO A O 1
ATOM 798 N N . ALA A 1 101 ? -3.185 5.659 6.450 1.00 97.88 101 ALA A N 1
ATOM 799 C CA . ALA A 1 101 ? -4.045 6.200 7.496 1.00 97.88 101 ALA A CA 1
ATOM 800 C C . ALA A 1 101 ? -5.533 6.199 7.098 1.00 97.88 101 ALA A C 1
ATOM 802 O O . ALA A 1 101 ? -6.390 5.842 7.911 1.00 97.88 101 ALA A O 1
ATOM 803 N N . LEU A 1 102 ? -5.872 6.522 5.842 1.00 98.56 102 LEU A N 1
ATOM 804 C CA . LEU A 1 102 ? -7.242 6.356 5.338 1.00 98.56 102 LEU A CA 1
ATOM 805 C C . LEU A 1 102 ? -7.677 4.883 5.402 1.00 98.56 102 LEU A C 1
ATOM 807 O O . LEU A 1 102 ? -8.795 4.575 5.836 1.00 98.56 102 LEU A O 1
ATOM 811 N N . LEU A 1 103 ? -6.798 3.972 4.979 1.00 98.56 103 LEU A N 1
ATOM 812 C CA . LEU A 1 103 ? -7.038 2.531 5.038 1.00 98.56 103 LEU A CA 1
ATOM 813 C C . LEU A 1 103 ? -7.296 2.056 6.475 1.00 98.56 103 LEU A C 1
ATOM 815 O O . LEU A 1 103 ? -8.215 1.261 6.712 1.00 98.56 103 LEU A O 1
ATOM 819 N N . ALA A 1 104 ? -6.544 2.582 7.438 1.00 98.44 104 ALA A N 1
ATOM 820 C CA . ALA A 1 104 ? -6.726 2.299 8.849 1.00 98.44 104 ALA A CA 1
ATOM 821 C C . ALA A 1 104 ? -8.054 2.818 9.384 1.00 98.44 104 ALA A C 1
ATOM 823 O O . ALA A 1 104 ? -8.779 2.050 10.010 1.00 98.44 104 ALA A O 1
ATOM 824 N N . MET A 1 105 ? -8.443 4.061 9.088 1.00 98.81 105 MET A N 1
ATOM 825 C CA . MET A 1 105 ? -9.721 4.595 9.574 1.00 98.81 105 MET A CA 1
ATOM 826 C C . MET A 1 105 ? -10.921 3.809 9.030 1.00 98.81 105 MET A C 1
ATOM 828 O O . MET A 1 105 ? -11.861 3.515 9.771 1.00 98.81 105 MET A O 1
ATOM 832 N N . ARG A 1 106 ? -10.867 3.371 7.764 1.00 98.75 106 ARG A N 1
ATOM 833 C CA . ARG A 1 106 ? -11.880 2.468 7.184 1.00 98.75 106 ARG A CA 1
ATOM 834 C C . ARG A 1 106 ? -11.902 1.106 7.875 1.00 98.75 106 ARG A C 1
ATOM 836 O O . ARG A 1 106 ? -12.973 0.562 8.141 1.00 98.75 106 ARG A O 1
ATOM 843 N N . SER A 1 107 ? -10.726 0.559 8.166 1.00 98.62 107 SER A N 1
ATOM 844 C CA . SER A 1 107 ? -10.579 -0.725 8.856 1.00 98.62 107 SER A CA 1
ATOM 845 C C . SER A 1 107 ? -11.075 -0.655 10.302 1.00 98.62 107 SER A C 1
ATOM 847 O O . SER A 1 107 ? -11.756 -1.569 10.759 1.00 98.62 107 SER A O 1
ATOM 849 N N . ALA A 1 108 ? -10.808 0.452 10.995 1.00 98.81 108 ALA A N 1
ATOM 850 C CA . ALA A 1 108 ? -11.264 0.712 12.352 1.00 98.81 108 ALA A CA 1
ATOM 851 C C . ALA A 1 108 ? -12.788 0.838 12.411 1.00 98.81 108 ALA A C 1
ATOM 853 O O . ALA A 1 108 ? -13.414 0.203 13.257 1.00 98.81 108 ALA A O 1
ATOM 854 N N . ALA A 1 109 ? -13.394 1.588 11.483 1.00 98.88 109 ALA A N 1
ATOM 855 C CA . ALA A 1 109 ? -14.848 1.704 11.386 1.00 98.88 109 ALA A CA 1
ATOM 856 C C . ALA A 1 109 ? -15.508 0.332 11.172 1.00 98.88 109 ALA A C 1
ATOM 858 O O . ALA A 1 109 ? -16.450 -0.026 11.876 1.00 98.88 109 ALA A O 1
ATOM 859 N N . ALA A 1 110 ? -14.963 -0.482 10.264 1.00 98.38 110 ALA A N 1
ATOM 860 C CA . ALA A 1 110 ? -15.474 -1.826 10.006 1.00 98.38 110 ALA A CA 1
ATOM 861 C C . ALA A 1 110 ? -15.283 -2.783 11.202 1.00 98.38 110 ALA A C 1
ATOM 863 O O . ALA A 1 110 ? -16.160 -3.600 11.487 1.00 98.38 110 ALA A O 1
ATOM 864 N N . ALA A 1 111 ? -14.170 -2.666 11.932 1.00 98.38 111 ALA A N 1
ATOM 865 C CA . ALA A 1 111 ? -13.932 -3.420 13.160 1.00 98.38 111 ALA A CA 1
ATOM 866 C C . ALA A 1 111 ? -14.917 -3.033 14.275 1.00 98.38 111 ALA A C 1
ATOM 868 O O . ALA A 1 111 ? -15.485 -3.913 14.923 1.00 98.38 111 ALA A O 1
ATOM 869 N N . ALA A 1 112 ? -15.151 -1.732 14.469 1.00 98.75 112 ALA A N 1
ATOM 870 C CA . ALA A 1 112 ? -16.115 -1.211 15.433 1.00 98.75 112 ALA A CA 1
ATOM 871 C C . ALA A 1 112 ? -17.539 -1.687 15.110 1.00 98.75 112 ALA A C 1
ATOM 873 O O . ALA A 1 112 ? -18.227 -2.209 15.990 1.00 98.75 112 ALA A O 1
ATOM 874 N N . HIS A 1 113 ? -17.930 -1.622 13.833 1.00 98.38 113 HIS A N 1
ATOM 875 C CA . HIS A 1 113 ? -19.197 -2.158 13.337 1.00 98.38 113 HIS A CA 1
ATOM 876 C C . HIS A 1 113 ? -19.366 -3.645 13.681 1.00 98.38 113 HIS A C 1
ATOM 878 O O . HIS A 1 113 ? -20.368 -4.050 14.269 1.00 98.38 113 HIS A O 1
ATOM 884 N N . ALA A 1 114 ? -18.353 -4.467 13.382 1.00 96.94 114 ALA A N 1
ATOM 885 C CA . ALA A 1 114 ? -18.396 -5.912 13.611 1.00 96.94 114 ALA A CA 1
ATOM 886 C C . ALA A 1 114 ? -18.556 -6.304 15.095 1.00 96.94 114 ALA A C 1
ATOM 888 O O . ALA A 1 114 ? -19.038 -7.401 15.395 1.00 96.94 114 ALA A O 1
ATOM 889 N N . LEU A 1 115 ? -18.163 -5.427 16.024 1.00 97.50 115 LEU A N 1
ATOM 890 C CA . LEU A 1 115 ? -18.335 -5.626 17.465 1.00 97.50 115 LEU A CA 1
ATOM 891 C C . LEU A 1 115 ? -19.598 -4.966 18.039 1.00 97.50 115 LEU A C 1
ATOM 893 O O . LEU A 1 115 ? -19.988 -5.308 19.157 1.00 97.50 115 LEU A O 1
ATOM 897 N N . GLY A 1 116 ? -20.263 -4.090 17.280 1.00 98.06 116 GLY A N 1
ATOM 898 C CA . GLY A 1 116 ? -21.415 -3.307 17.739 1.00 98.06 116 GLY A CA 1
ATOM 899 C C . GLY A 1 116 ? -21.037 -2.019 18.480 1.00 98.06 116 GLY A C 1
ATOM 900 O O . GLY A 1 116 ? -21.841 -1.489 19.244 1.00 98.06 116 GLY A O 1
ATOM 901 N N . HIS A 1 117 ? -19.823 -1.500 18.279 1.00 98.50 117 HIS A N 1
ATOM 902 C CA . HIS A 1 117 ? -19.354 -0.241 18.864 1.00 98.50 117 HIS A CA 1
ATOM 903 C C . HIS A 1 117 ? -19.758 0.956 17.989 1.00 98.50 117 HIS A C 1
ATOM 905 O O . HIS A 1 117 ? -18.922 1.575 17.335 1.00 98.50 117 HIS A O 1
ATOM 911 N N . GLY A 1 118 ? -21.055 1.280 17.966 1.00 98.56 118 GLY A N 1
ATOM 912 C CA . GLY A 1 118 ? -21.619 2.261 17.028 1.00 98.56 118 GLY A CA 1
ATOM 913 C C . GLY A 1 118 ? -21.041 3.682 17.126 1.00 98.56 118 GLY A C 1
ATOM 914 O O . GLY A 1 118 ? -20.953 4.371 16.112 1.00 98.56 118 GLY A O 1
ATOM 915 N N . ASP A 1 119 ? -20.636 4.136 18.314 1.00 98.69 119 ASP A N 1
ATOM 916 C CA . ASP A 1 119 ? -20.030 5.467 18.492 1.00 98.69 119 ASP A CA 1
ATOM 917 C C . ASP A 1 1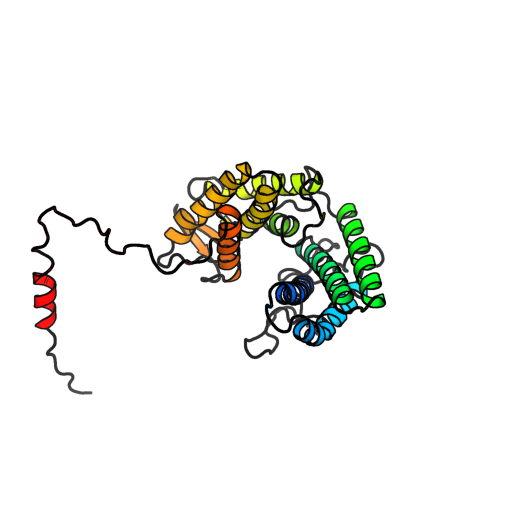19 ? -18.627 5.538 17.875 1.00 98.69 119 ASP A C 1
ATOM 919 O O . ASP A 1 119 ? -18.312 6.482 17.148 1.00 98.69 119 ASP A O 1
ATOM 923 N N . ASP A 1 120 ? -17.816 4.504 18.114 1.00 98.81 120 ASP A N 1
ATOM 924 C CA . ASP A 1 120 ? -16.491 4.356 17.512 1.00 98.81 120 ASP A CA 1
ATOM 925 C C . ASP A 1 120 ? -16.608 4.208 15.986 1.00 98.81 120 ASP A C 1
ATOM 927 O O . ASP A 1 120 ? -15.886 4.876 15.250 1.00 98.81 120 ASP A O 1
ATOM 931 N N . GLU A 1 121 ? -17.561 3.401 15.498 1.00 98.88 121 GLU A N 1
ATOM 932 C CA . GLU A 1 121 ? -17.831 3.234 14.063 1.00 98.88 121 GLU A CA 1
ATOM 933 C C . GLU A 1 121 ? -18.066 4.582 13.379 1.00 98.88 121 GLU A C 1
ATOM 935 O O . GLU A 1 121 ? -17.377 4.898 12.406 1.00 98.88 121 GLU A O 1
ATOM 940 N N . ARG A 1 122 ? -18.996 5.393 13.903 1.00 98.88 122 ARG A N 1
ATOM 941 C CA . ARG A 1 122 ? -19.304 6.714 13.333 1.00 98.88 122 ARG A CA 1
ATOM 942 C C . ARG A 1 122 ? -18.086 7.625 13.362 1.00 98.88 122 ARG A C 1
ATOM 944 O O . ARG A 1 122 ? -17.705 8.165 12.330 1.00 98.88 122 ARG A O 1
ATOM 951 N N . ARG A 1 123 ? -17.417 7.724 14.514 1.00 98.75 123 ARG A N 1
ATOM 952 C CA . ARG A 1 123 ? -16.227 8.566 14.682 1.00 98.75 123 ARG A CA 1
ATOM 953 C C . ARG A 1 123 ? -15.117 8.199 13.688 1.00 98.75 123 ARG A C 1
ATOM 955 O O . ARG A 1 123 ? -14.478 9.082 13.115 1.00 98.75 123 ARG A O 1
ATOM 962 N N . PHE A 1 124 ? -14.873 6.907 13.479 1.00 98.88 124 PHE A N 1
ATOM 963 C CA . PHE A 1 124 ? -13.845 6.427 12.557 1.00 98.88 124 PHE A CA 1
ATOM 964 C C . PHE A 1 124 ? -14.249 6.605 11.092 1.00 98.88 124 PHE A C 1
ATOM 966 O O . PHE A 1 124 ? -13.418 7.011 10.276 1.00 98.88 124 PHE A O 1
ATOM 973 N N . ALA A 1 125 ? -15.520 6.366 10.761 1.00 98.81 125 ALA A N 1
ATOM 974 C CA . ALA A 1 125 ? -16.057 6.588 9.423 1.00 98.81 125 ALA A CA 1
ATOM 975 C C . ALA A 1 125 ? -16.014 8.072 9.024 1.00 98.81 125 ALA A C 1
ATOM 977 O O . ALA A 1 125 ? -15.611 8.388 7.903 1.00 98.81 125 ALA A O 1
ATOM 978 N N . ASP A 1 126 ? -16.344 8.981 9.944 1.00 98.69 126 ASP A N 1
ATOM 979 C CA . ASP A 1 126 ? -16.300 10.426 9.711 1.00 98.69 126 ASP A CA 1
ATOM 980 C C . ASP A 1 126 ? -14.879 10.892 9.390 1.00 98.69 126 ASP A C 1
ATOM 982 O O . ASP A 1 126 ? -14.660 11.601 8.402 1.00 98.69 126 ASP A O 1
ATOM 986 N N . ARG A 1 127 ? -13.887 10.424 10.160 1.00 98.50 127 ARG A N 1
ATOM 987 C CA . ARG A 1 127 ? -12.478 10.730 9.890 1.00 98.50 127 ARG A CA 1
ATOM 988 C C . ARG A 1 127 ? -11.998 10.120 8.573 1.00 98.50 127 ARG A C 1
ATOM 990 O O . ARG A 1 127 ? -11.273 10.784 7.837 1.00 98.50 127 ARG A O 1
ATOM 997 N N . ALA A 1 128 ? -12.413 8.898 8.233 1.00 98.62 128 ALA A N 1
ATOM 998 C CA . ALA A 1 128 ? -12.103 8.306 6.931 1.00 98.62 128 ALA A CA 1
ATOM 999 C C . ALA A 1 128 ? -12.687 9.137 5.773 1.00 98.62 128 ALA A C 1
ATOM 1001 O O . ALA A 1 128 ? -12.029 9.338 4.753 1.00 98.62 128 ALA A O 1
ATOM 1002 N N . ALA A 1 129 ? -13.914 9.641 5.920 1.00 98.25 129 ALA A N 1
ATOM 1003 C CA . ALA A 1 129 ? -14.548 10.492 4.918 1.00 98.25 129 ALA A CA 1
ATOM 1004 C C . ALA A 1 129 ? -13.856 11.860 4.802 1.00 98.25 129 ALA A C 1
ATOM 1006 O O . ALA A 1 129 ? -13.703 12.376 3.695 1.00 98.25 129 ALA A O 1
ATOM 1007 N N . GLU A 1 130 ? -13.428 12.437 5.925 1.00 98.19 130 GLU A N 1
ATOM 1008 C CA . GLU A 1 130 ? -12.635 13.667 5.970 1.00 98.19 130 GLU A CA 1
ATOM 1009 C C . GLU A 1 130 ? -11.288 13.497 5.254 1.00 98.19 130 GLU A C 1
ATOM 1011 O O . GLU A 1 130 ? -11.002 14.257 4.330 1.00 98.19 130 GLU A O 1
ATOM 1016 N N . LEU A 1 131 ? -10.520 12.453 5.594 1.00 98.00 131 LEU A N 1
ATOM 1017 C CA . LEU A 1 131 ? -9.255 12.120 4.929 1.00 98.00 131 LEU A CA 1
ATOM 1018 C C . LEU A 1 131 ? -9.436 11.899 3.429 1.00 98.00 131 LEU A C 1
ATOM 1020 O O . LEU A 1 131 ? -8.666 12.427 2.638 1.00 98.00 131 LEU A O 1
ATOM 1024 N N . ALA A 1 132 ? -10.470 11.165 3.010 1.00 97.69 132 ALA A N 1
ATOM 1025 C CA . ALA A 1 132 ? -10.715 10.922 1.590 1.00 97.69 132 ALA A CA 1
ATOM 1026 C C . ALA A 1 132 ? -10.988 12.216 0.801 1.00 97.69 132 ALA A C 1
ATOM 1028 O O . ALA A 1 132 ? -10.593 12.312 -0.360 1.00 97.69 132 ALA A O 1
ATOM 1029 N N . ARG A 1 133 ? -11.658 13.206 1.411 1.00 97.62 133 ARG A N 1
ATOM 1030 C CA . ARG A 1 133 ? -11.855 14.532 0.800 1.00 97.62 133 ARG A CA 1
ATOM 1031 C C . ARG A 1 133 ? -10.560 15.338 0.774 1.00 97.62 133 ARG A C 1
ATOM 1033 O O . ARG A 1 133 ? -10.265 15.948 -0.247 1.00 97.62 133 ARG A O 1
ATOM 1040 N N . ALA A 1 134 ? -9.799 15.317 1.867 1.00 97.75 134 ALA A N 1
ATOM 1041 C CA . ALA A 1 134 ? -8.517 16.004 1.953 1.00 97.75 134 ALA A CA 1
ATOM 1042 C C . ALA A 1 134 ? -7.523 15.453 0.917 1.00 97.75 134 ALA A C 1
ATOM 1044 O O . ALA A 1 134 ? -6.940 16.225 0.164 1.00 97.75 134 ALA A O 1
ATOM 1045 N N . ILE A 1 135 ? -7.423 14.126 0.780 1.00 97.56 135 ILE A N 1
ATOM 1046 C CA . ILE A 1 135 ? -6.592 13.480 -0.244 1.00 97.56 135 ILE A CA 1
ATOM 1047 C C . ILE A 1 135 ? -6.963 13.976 -1.648 1.00 97.56 135 ILE A C 1
ATOM 1049 O O . ILE A 1 135 ? -6.093 14.315 -2.444 1.00 97.56 135 ILE A O 1
ATOM 1053 N N . ASP A 1 136 ? -8.258 14.064 -1.962 1.00 96.00 136 ASP A N 1
ATOM 1054 C CA . ASP A 1 136 ? -8.673 14.542 -3.278 1.00 96.00 136 ASP A CA 1
ATOM 1055 C C . ASP A 1 136 ? -8.307 16.003 -3.549 1.00 96.00 136 ASP A C 1
ATOM 1057 O O . ASP A 1 136 ? -8.039 16.330 -4.705 1.00 96.00 136 ASP A O 1
ATOM 1061 N N . GLY A 1 137 ? -8.330 16.850 -2.517 1.00 96.00 137 GLY A N 1
ATOM 1062 C CA . GLY A 1 137 ? -8.038 18.280 -2.623 1.00 96.00 137 GLY A CA 1
ATOM 1063 C C . GLY A 1 137 ? -6.549 18.629 -2.596 1.00 96.00 137 GLY A C 1
ATOM 1064 O O . GLY A 1 137 ? -6.171 19.649 -3.162 1.00 96.00 137 GLY A O 1
ATOM 1065 N N . HIS A 1 138 ? -5.715 17.799 -1.962 1.00 95.94 138 HIS A N 1
ATOM 1066 C CA . HIS A 1 138 ? -4.297 18.098 -1.721 1.00 95.94 138 HIS A CA 1
ATOM 1067 C C . HIS A 1 138 ? -3.319 17.363 -2.637 1.00 95.94 138 HIS A C 1
ATOM 1069 O O . HIS A 1 138 ? -2.200 17.837 -2.831 1.00 95.94 138 HIS A O 1
ATOM 1075 N N . TYR A 1 139 ? -3.713 16.223 -3.201 1.00 95.56 139 TYR A N 1
ATOM 1076 C CA . TYR A 1 139 ? -2.856 15.451 -4.096 1.00 95.56 139 TYR A CA 1
ATOM 1077 C C . TYR A 1 139 ? -3.501 15.450 -5.453 1.00 95.56 139 TYR A C 1
ATOM 1079 O O . TYR A 1 139 ? -4.587 14.905 -5.596 1.00 95.56 139 TYR A O 1
ATOM 1087 N N . GLN A 1 140 ? -2.860 16.063 -6.438 1.00 93.94 140 GLN A N 1
ATOM 1088 C CA . GLN A 1 140 ? -3.253 15.988 -7.835 1.00 93.94 140 GLN A CA 1
ATOM 1089 C C . GLN A 1 140 ? -2.000 16.125 -8.682 1.00 93.94 140 GLN A C 1
ATOM 1091 O O . GLN A 1 140 ? -1.317 17.145 -8.626 1.00 93.94 140 GLN A O 1
ATOM 1096 N N . VAL A 1 141 ? -1.729 15.100 -9.478 1.00 93.12 141 VAL A N 1
ATOM 1097 C CA . VAL A 1 141 ? -0.630 15.115 -10.442 1.00 93.12 141 VAL A CA 1
ATOM 1098 C C . VAL A 1 141 ? -1.175 15.095 -11.866 1.00 93.12 141 VAL A C 1
ATOM 1100 O O . VAL A 1 141 ? -2.377 14.896 -12.102 1.00 93.12 141 VAL A O 1
ATOM 1103 N N . ASP A 1 142 ? -0.279 15.296 -12.826 1.00 87.81 142 ASP A N 1
ATOM 1104 C CA . ASP A 1 142 ? -0.609 15.259 -14.245 1.00 87.81 142 ASP A CA 1
ATOM 1105 C C . ASP A 1 142 ? -1.300 13.947 -14.640 1.00 87.81 142 ASP A C 1
ATOM 1107 O O . ASP A 1 142 ? -1.057 12.868 -14.099 1.00 87.81 142 ASP A O 1
ATOM 1111 N N . GLY A 1 143 ? -2.246 14.045 -15.574 1.00 86.94 143 GLY A N 1
ATOM 1112 C CA . GLY A 1 143 ? -3.083 12.909 -15.969 1.00 86.94 143 GLY A CA 1
ATOM 1113 C C . GLY A 1 143 ? -4.214 12.574 -14.987 1.00 86.94 143 GLY A C 1
ATOM 1114 O O . GLY A 1 143 ? -5.028 11.697 -15.296 1.00 86.94 143 GLY A O 1
ATOM 1115 N N . GLY A 1 144 ? -4.318 13.299 -13.865 1.00 92.88 144 GLY A N 1
ATOM 1116 C CA . GLY A 1 144 ? -5.418 13.211 -12.905 1.00 92.88 144 GLY A CA 1
ATOM 1117 C C . GLY A 1 144 ? -5.244 12.127 -11.841 1.00 92.88 144 GLY A C 1
ATOM 1118 O O . GLY A 1 144 ? -6.233 11.734 -11.235 1.00 92.88 144 GLY A O 1
ATOM 1119 N N . ALA A 1 145 ? -4.034 11.613 -11.626 1.00 96.56 145 ALA A N 1
ATOM 1120 C CA . ALA A 1 145 ? -3.727 10.654 -10.562 1.00 96.56 145 ALA A CA 1
ATOM 1121 C C . ALA A 1 145 ? -3.569 11.352 -9.187 1.00 96.56 145 ALA A C 1
ATOM 1123 O O . ALA A 1 145 ? -3.780 12.569 -9.066 1.00 96.56 145 ALA A O 1
ATOM 1124 N N . TRP A 1 146 ? -3.277 10.587 -8.132 1.00 96.81 146 TRP A N 1
ATOM 1125 C CA . TRP A 1 146 ? -2.862 11.129 -6.830 1.00 96.81 146 TRP A CA 1
ATOM 1126 C C . TRP A 1 146 ? -1.344 11.054 -6.651 1.00 96.81 146 TRP A C 1
ATOM 1128 O O . TRP A 1 146 ? -0.775 12.015 -6.137 1.00 96.81 146 TRP A O 1
ATOM 1138 N N . ALA A 1 147 ? -0.703 9.972 -7.104 1.00 95.62 147 ALA A N 1
ATOM 1139 C CA . ALA A 1 147 ? 0.749 9.821 -7.091 1.00 95.62 147 ALA A CA 1
ATOM 1140 C C . ALA A 1 147 ? 1.325 9.844 -8.512 1.00 95.62 147 ALA A C 1
ATOM 1142 O O . ALA A 1 147 ? 0.636 9.557 -9.493 1.00 95.62 147 ALA A O 1
ATOM 1143 N N . SER A 1 148 ? 2.592 10.243 -8.617 1.00 95.06 148 SER A N 1
ATOM 1144 C CA . SER A 1 148 ? 3.328 10.307 -9.884 1.00 95.06 148 SER A CA 1
ATOM 1145 C C . SER A 1 148 ? 4.235 9.104 -10.121 1.00 95.06 148 SER A C 1
ATOM 1147 O O . SER A 1 148 ? 4.811 9.015 -11.196 1.00 95.06 148 SER A O 1
ATOM 1149 N N . ASP A 1 149 ? 4.392 8.211 -9.144 1.00 95.06 149 ASP A N 1
ATOM 1150 C CA . ASP A 1 149 ? 5.260 7.036 -9.208 1.00 95.06 149 ASP A CA 1
ATOM 1151 C C . ASP A 1 149 ? 4.469 5.725 -9.069 1.00 95.06 149 ASP A C 1
ATOM 1153 O O . ASP A 1 149 ? 3.317 5.688 -8.632 1.00 95.06 149 ASP A O 1
ATOM 1157 N N . TYR A 1 150 ? 5.094 4.614 -9.458 1.00 96.31 150 TYR A N 1
ATOM 1158 C CA . TYR A 1 150 ? 4.447 3.304 -9.417 1.00 96.31 150 TYR A CA 1
ATOM 1159 C C . TYR A 1 150 ? 4.447 2.651 -8.027 1.00 96.31 150 TYR A C 1
ATOM 1161 O O . TYR A 1 150 ? 3.727 1.666 -7.843 1.00 96.31 150 TYR A O 1
ATOM 1169 N N . SER A 1 151 ? 5.256 3.133 -7.077 1.00 93.38 151 SER A N 1
ATOM 1170 C CA . SER A 1 151 ? 5.353 2.552 -5.737 1.00 93.38 151 SER A CA 1
ATOM 1171 C C . SER A 1 151 ? 4.130 2.962 -4.919 1.00 93.38 151 SER A C 1
ATOM 1173 O O . SER A 1 151 ? 3.298 2.106 -4.602 1.00 93.38 151 SER A O 1
ATOM 1175 N N . ASP A 1 152 ? 3.954 4.261 -4.678 1.00 95.19 152 ASP A N 1
ATOM 1176 C CA . ASP A 1 152 ? 2.793 4.791 -3.956 1.00 95.19 152 ASP A CA 1
ATOM 1177 C C . ASP A 1 152 ? 1.512 4.588 -4.772 1.00 95.19 152 ASP A C 1
ATOM 1179 O O . ASP A 1 152 ? 0.480 4.170 -4.242 1.00 95.19 152 ASP A O 1
ATOM 1183 N N . GLY A 1 153 ? 1.584 4.761 -6.097 1.00 97.00 153 GLY A N 1
ATOM 1184 C CA . GLY A 1 153 ? 0.466 4.452 -6.987 1.00 97.00 153 GLY A CA 1
ATOM 1185 C C . GLY A 1 153 ? 0.024 2.986 -6.907 1.00 97.00 153 GLY A C 1
ATOM 1186 O O . GLY A 1 153 ? -1.171 2.679 -6.972 1.00 97.00 153 GLY A O 1
ATOM 1187 N N . GLY A 1 154 ? 0.967 2.065 -6.686 1.00 97.44 154 GLY A N 1
ATOM 1188 C CA . GLY A 1 154 ? 0.684 0.663 -6.396 1.00 97.44 154 GLY A CA 1
ATOM 1189 C C . GLY A 1 154 ? -0.194 0.502 -5.154 1.00 97.44 154 GLY A C 1
ATOM 1190 O O . GLY A 1 154 ? -1.224 -0.171 -5.236 1.00 97.44 154 GLY A O 1
ATOM 1191 N N . TRP A 1 155 ? 0.154 1.175 -4.052 1.00 95.62 155 TRP A N 1
ATOM 1192 C CA . TRP A 1 155 ? -0.616 1.188 -2.799 1.00 95.62 155 TRP A CA 1
ATOM 1193 C C . TRP A 1 155 ? -1.995 1.836 -2.919 1.00 95.62 155 TRP A C 1
ATOM 1195 O O . TRP A 1 155 ? -2.989 1.281 -2.431 1.00 95.62 155 TRP A O 1
ATOM 1205 N N . ILE A 1 156 ? -2.086 2.946 -3.651 1.00 97.44 156 ILE A N 1
ATOM 1206 C CA . ILE A 1 156 ? -3.350 3.628 -3.953 1.00 97.44 156 ILE A CA 1
ATOM 1207 C C . ILE A 1 156 ? -4.312 2.673 -4.663 1.00 97.44 156 ILE A C 1
ATOM 1209 O O . ILE A 1 156 ? -5.501 2.599 -4.318 1.00 97.44 156 ILE A O 1
ATOM 1213 N N . LEU A 1 157 ? -3.811 1.909 -5.640 1.00 97.81 157 LEU A N 1
ATOM 1214 C CA . LEU A 1 157 ? -4.586 0.872 -6.315 1.00 97.81 157 LEU A CA 1
ATOM 1215 C C . LEU A 1 157 ? -4.897 -0.293 -5.372 1.00 97.81 157 LEU A C 1
ATOM 1217 O O . LEU A 1 157 ? -6.037 -0.761 -5.344 1.00 97.81 157 LEU A O 1
ATOM 1221 N N . TRP A 1 158 ? -3.928 -0.751 -4.587 1.00 96.75 158 TRP A N 1
ATOM 1222 C CA . TRP A 1 158 ? -4.108 -1.737 -3.528 1.00 96.75 158 TRP A CA 1
ATOM 1223 C C . TRP A 1 158 ? -2.964 -1.657 -2.507 1.00 96.75 158 TRP A C 1
ATOM 1225 O O . TRP A 1 158 ? -1.814 -1.751 -2.917 1.00 96.75 158 TRP A O 1
ATOM 1235 N N . PRO A 1 159 ? -3.233 -1.605 -1.190 1.00 96.00 159 PRO A N 1
ATOM 1236 C CA . PRO A 1 159 ? -4.509 -1.934 -0.551 1.00 96.00 159 PRO A CA 1
ATOM 1237 C C . PRO A 1 159 ? -5.438 -0.749 -0.260 1.00 96.00 159 PRO A C 1
ATOM 1239 O O . PRO A 1 159 ? -6.599 -0.978 0.091 1.00 96.00 159 PRO A O 1
ATOM 1242 N N . GLU A 1 160 ? -4.970 0.488 -0.393 1.00 96.88 160 GLU A N 1
ATOM 1243 C CA . GLU A 1 160 ? -5.645 1.677 0.142 1.00 96.88 160 GLU A CA 1
ATOM 1244 C C . GLU A 1 160 ? -7.000 1.932 -0.508 1.00 96.88 160 GLU A C 1
ATOM 1246 O O . GLU A 1 160 ? -7.986 2.257 0.168 1.00 96.88 160 GLU A O 1
ATOM 1251 N N . ARG A 1 161 ? -7.050 1.754 -1.837 1.00 95.00 161 ARG A N 1
ATOM 1252 C CA . ARG A 1 161 ? -8.237 1.955 -2.671 1.00 95.00 161 ARG A CA 1
ATOM 1253 C C . ARG A 1 161 ? -8.920 3.269 -2.324 1.00 95.00 161 ARG A C 1
ATOM 1255 O O . ARG A 1 161 ? -10.069 3.275 -1.865 1.00 95.00 161 ARG A O 1
ATOM 1262 N N . ILE A 1 162 ? -8.219 4.389 -2.534 1.00 95.38 162 ILE A N 1
ATOM 1263 C CA . ILE A 1 162 ? -8.697 5.743 -2.189 1.00 95.38 162 ILE A CA 1
ATOM 1264 C C . ILE A 1 162 ? -10.161 5.930 -2.610 1.00 95.38 162 ILE A C 1
ATOM 1266 O O . ILE A 1 162 ? -10.989 6.392 -1.817 1.00 95.38 162 ILE A O 1
ATOM 1270 N N . LYS A 1 163 ? -10.533 5.422 -3.794 1.00 95.38 163 LYS A N 1
ATOM 1271 C CA . LYS A 1 163 ? -11.932 5.187 -4.180 1.00 95.38 163 LYS A CA 1
ATOM 1272 C C . LYS A 1 163 ? -12.301 3.707 -4.124 1.00 95.38 163 LYS A C 1
ATOM 1274 O O . LYS A 1 163 ? -11.562 2.832 -4.567 1.00 95.38 163 LYS A O 1
ATOM 1279 N N . SER A 1 164 ? -13.522 3.440 -3.662 1.00 90.94 164 SER A N 1
ATOM 1280 C CA . SER A 1 164 ? -14.057 2.082 -3.525 1.00 90.94 164 SER A CA 1
ATOM 1281 C C . SER A 1 164 ? -14.217 1.350 -4.860 1.00 90.94 164 SER A C 1
ATOM 1283 O O . SER A 1 164 ? -14.135 0.127 -4.884 1.00 90.94 164 SER A O 1
ATOM 1285 N N . SER A 1 165 ? -14.413 2.054 -5.977 1.00 94.75 165 SER A N 1
ATOM 1286 C CA . SER A 1 165 ? -14.581 1.446 -7.301 1.00 94.75 165 SER A CA 1
ATOM 1287 C C . SER A 1 165 ? -13.391 1.735 -8.213 1.00 94.75 165 SER A C 1
ATOM 1289 O O . SER A 1 165 ? -13.068 2.897 -8.459 1.00 94.75 165 SER A O 1
ATOM 1291 N N . TYR A 1 166 ? -12.814 0.688 -8.813 1.00 96.00 166 TYR A N 1
ATOM 1292 C CA . TYR A 1 166 ? -11.852 0.827 -9.915 1.00 96.00 166 TYR A CA 1
ATOM 1293 C C . TYR A 1 166 ? -12.493 1.371 -11.205 1.00 96.00 166 TYR A C 1
ATOM 1295 O O . TYR A 1 166 ? -11.801 1.811 -12.120 1.00 96.00 166 TYR A O 1
ATOM 1303 N N . GLY A 1 167 ? -13.829 1.418 -11.264 1.00 94.44 167 GLY A N 1
ATOM 1304 C CA . GLY A 1 167 ? -14.577 2.150 -12.282 1.00 94.44 167 GLY A CA 1
ATOM 1305 C C . GLY A 1 167 ? -14.491 3.677 -12.135 1.00 94.44 167 GLY A C 1
ATOM 1306 O O . GLY A 1 167 ? -14.982 4.401 -13.002 1.00 94.44 167 GLY A O 1
ATOM 1307 N N . ASN A 1 168 ? -13.869 4.196 -11.077 1.00 96.62 168 ASN A N 1
ATOM 1308 C CA . ASN A 1 168 ? -13.625 5.624 -10.929 1.00 96.62 168 ASN A CA 1
ATOM 1309 C C . ASN A 1 168 ? -12.537 6.106 -11.914 1.00 96.62 168 ASN A C 1
ATOM 1311 O O . ASN A 1 168 ? -11.503 5.460 -12.086 1.00 96.62 168 ASN A O 1
ATOM 1315 N N . ALA A 1 169 ? -12.761 7.257 -12.560 1.00 96.19 169 ALA A N 1
ATOM 1316 C CA . ALA A 1 169 ? -11.839 7.803 -13.562 1.00 96.19 169 ALA A CA 1
ATOM 1317 C C . ALA A 1 169 ? -10.439 8.094 -12.998 1.00 96.19 169 ALA A C 1
ATOM 1319 O O . ALA A 1 169 ? -9.453 7.900 -13.707 1.00 96.19 169 ALA A O 1
ATOM 1320 N N . ARG A 1 170 ? -10.368 8.487 -11.724 1.00 96.88 170 ARG A N 1
ATOM 1321 C CA . ARG A 1 170 ? -9.140 8.807 -11.003 1.00 96.88 170 ARG A CA 1
ATOM 1322 C C . ARG A 1 170 ? -8.332 7.562 -10.643 1.00 96.88 170 ARG A C 1
ATOM 1324 O O . ARG A 1 170 ? -7.144 7.514 -10.912 1.00 96.88 170 ARG A O 1
ATOM 1331 N N . MET A 1 171 ? -8.998 6.490 -10.206 1.00 97.50 171 MET A N 1
ATOM 1332 C CA . MET A 1 171 ? -8.357 5.170 -10.042 1.00 97.50 171 MET A CA 1
ATOM 1333 C C . MET A 1 171 ? -7.778 4.646 -11.362 1.00 97.50 171 MET A C 1
ATOM 1335 O O . MET A 1 171 ? -6.689 4.083 -11.392 1.00 97.50 171 MET A O 1
ATOM 1339 N N . ARG A 1 172 ? -8.483 4.854 -12.483 1.00 97.06 172 ARG A N 1
ATOM 1340 C CA . ARG A 1 172 ? -7.942 4.512 -13.808 1.00 97.06 172 ARG A CA 1
ATOM 1341 C C . ARG A 1 172 ? -6.794 5.423 -14.234 1.00 97.06 172 ARG A C 1
ATOM 1343 O O . ARG A 1 172 ? -5.958 4.983 -15.014 1.00 97.06 172 ARG A O 1
ATOM 1350 N N . ALA A 1 173 ? -6.801 6.688 -13.819 1.00 97.44 173 ALA A N 1
ATOM 1351 C CA . ALA A 1 173 ? -5.692 7.605 -14.058 1.00 97.44 173 ALA A CA 1
ATOM 1352 C C . ALA A 1 173 ? -4.443 7.148 -13.310 1.00 97.44 173 ALA A C 1
ATOM 1354 O O . ALA A 1 173 ? -3.405 7.000 -13.946 1.00 97.44 173 ALA A O 1
ATOM 1355 N N . GLU A 1 174 ? -4.592 6.797 -12.033 1.00 98.12 174 GLU A N 1
ATOM 1356 C CA . GLU A 1 174 ? -3.527 6.210 -11.221 1.00 98.12 174 GLU A CA 1
ATOM 1357 C C . GLU A 1 174 ? -2.914 4.986 -11.908 1.00 98.12 174 GLU A C 1
ATOM 1359 O O . GLU A 1 174 ? -1.721 4.951 -12.166 1.00 98.12 174 GLU A O 1
ATOM 1364 N N . ALA A 1 175 ? -3.730 4.023 -12.350 1.00 97.88 175 ALA A N 1
ATOM 1365 C CA . ALA A 1 175 ? -3.210 2.846 -13.051 1.00 97.88 175 ALA A CA 1
ATOM 1366 C C . ALA A 1 175 ? -2.470 3.155 -14.359 1.00 97.88 175 ALA A C 1
ATOM 1368 O O . ALA A 1 175 ? -1.549 2.425 -14.725 1.00 97.88 175 ALA A O 1
ATOM 1369 N N . ARG A 1 176 ? -2.837 4.231 -15.068 1.00 97.69 176 ARG A N 1
ATOM 1370 C CA . ARG A 1 176 ? -2.072 4.665 -16.244 1.00 97.69 176 ARG A CA 1
ATOM 1371 C C . ARG A 1 176 ? -0.708 5.218 -15.847 1.00 97.69 176 ARG A C 1
ATOM 1373 O O . ARG A 1 176 ? 0.258 4.878 -16.520 1.00 97.69 176 ARG A O 1
ATOM 1380 N N . VAL A 1 177 ? -0.638 6.020 -14.784 1.00 97.88 177 VAL A N 1
ATOM 1381 C CA . VAL A 1 177 ? 0.626 6.554 -14.252 1.00 97.88 177 VAL A CA 1
ATOM 1382 C C . VAL A 1 177 ? 1.510 5.420 -13.741 1.00 97.88 177 VAL A C 1
ATOM 1384 O O . VAL A 1 177 ? 2.636 5.286 -14.208 1.00 97.88 177 VAL A O 1
ATOM 1387 N N . VAL A 1 178 ? 0.966 4.519 -12.917 1.00 98.06 178 VAL A N 1
ATOM 1388 C CA . VAL A 1 178 ? 1.675 3.328 -12.424 1.00 98.06 178 VAL A CA 1
ATOM 1389 C C . VAL A 1 178 ? 2.262 2.529 -13.584 1.00 98.06 178 VAL A C 1
ATOM 1391 O O . VAL A 1 178 ? 3.449 2.227 -13.578 1.00 98.06 178 VAL A O 1
ATOM 1394 N N . TRP A 1 179 ? 1.473 2.205 -14.616 1.00 97.88 179 TRP A N 1
ATOM 1395 C CA . TRP A 1 179 ? 2.001 1.462 -15.764 1.00 97.88 179 TRP A CA 1
ATOM 1396 C C . TRP A 1 179 ? 3.040 2.259 -16.564 1.00 97.88 179 TRP A C 1
ATOM 1398 O O . TRP A 1 179 ? 4.035 1.680 -16.996 1.00 97.88 179 TRP A O 1
ATOM 1408 N N . HIS A 1 180 ? 2.817 3.559 -16.774 1.00 97.12 180 HIS A N 1
ATOM 1409 C CA . HIS A 1 180 ? 3.745 4.427 -17.499 1.00 97.12 180 HIS A CA 1
ATOM 1410 C C . HIS A 1 180 ? 5.122 4.461 -16.833 1.00 97.12 180 HIS A C 1
ATOM 1412 O O . HIS A 1 180 ? 6.129 4.252 -17.508 1.00 97.12 180 HIS A O 1
ATOM 1418 N N . GLU A 1 181 ? 5.148 4.635 -15.514 1.00 97.00 181 GLU A N 1
ATOM 1419 C CA . GLU A 1 181 ? 6.377 4.686 -14.730 1.00 97.00 181 GLU A CA 1
ATOM 1420 C C . GLU A 1 181 ? 7.023 3.317 -14.537 1.00 97.00 181 GLU A C 1
ATOM 1422 O O . GLU A 1 181 ? 8.241 3.217 -14.424 1.00 97.00 181 GLU A O 1
ATOM 1427 N N . LEU A 1 182 ? 6.238 2.242 -14.504 1.00 97.56 182 LEU A N 1
ATOM 1428 C CA . LEU A 1 182 ? 6.731 0.889 -14.252 1.00 97.56 182 LEU A CA 1
ATOM 1429 C C . LEU A 1 182 ? 7.273 0.201 -15.512 1.00 97.56 182 LEU A C 1
ATOM 1431 O O . LEU A 1 182 ? 8.305 -0.467 -15.470 1.00 97.56 182 LEU A O 1
ATOM 1435 N N . ALA A 1 183 ? 6.588 0.343 -16.651 1.00 97.62 183 ALA A N 1
ATOM 1436 C CA . ALA A 1 183 ? 6.891 -0.403 -17.874 1.00 97.62 183 ALA A CA 1
ATOM 1437 C C . ALA A 1 183 ? 8.351 -0.293 -18.374 1.00 97.62 183 ALA A C 1
ATOM 1439 O O . ALA A 1 183 ? 8.853 -1.289 -18.909 1.00 97.62 183 ALA A O 1
ATOM 1440 N N . PRO A 1 184 ? 9.066 0.842 -18.210 1.00 97.50 184 PRO A N 1
ATOM 1441 C CA . PRO A 1 184 ? 10.478 0.941 -18.574 1.00 97.50 184 PRO A CA 1
ATOM 1442 C C . PRO A 1 184 ? 11.398 -0.038 -17.829 1.00 97.50 184 PRO A C 1
ATOM 1444 O O . PRO A 1 184 ? 12.415 -0.436 -18.402 1.00 97.50 184 PRO A O 1
ATOM 1447 N N . SER A 1 185 ? 11.053 -0.463 -16.603 1.00 97.12 185 SER A N 1
ATOM 1448 C CA . SER A 1 185 ? 11.826 -1.462 -15.844 1.00 97.12 185 SER A CA 1
ATOM 1449 C C . SER A 1 185 ? 11.978 -2.763 -16.636 1.00 97.12 185 SER A C 1
ATOM 1451 O O . SER A 1 185 ? 13.073 -3.306 -16.736 1.00 97.12 185 SER A O 1
ATOM 1453 N N . PHE A 1 186 ? 10.929 -3.196 -17.342 1.00 97.00 186 PHE A N 1
ATOM 1454 C CA . PHE A 1 186 ? 10.907 -4.482 -18.056 1.00 97.00 186 PHE A CA 1
ATOM 1455 C C . PHE A 1 186 ? 11.733 -4.516 -19.347 1.00 97.00 186 PHE A C 1
ATOM 1457 O O . PHE A 1 186 ? 11.771 -5.534 -20.038 1.00 97.00 186 PHE A O 1
ATOM 1464 N N . GLN A 1 187 ? 12.384 -3.405 -19.696 1.00 96.50 187 GLN A N 1
ATOM 1465 C CA . GLN A 1 187 ? 13.371 -3.361 -20.772 1.00 96.50 187 GLN A CA 1
ATOM 1466 C C . GLN A 1 187 ? 14.796 -3.548 -20.244 1.00 96.50 187 GLN A C 1
ATOM 1468 O O . GLN A 1 187 ? 15.701 -3.847 -21.024 1.00 96.50 187 GLN A O 1
ATOM 1473 N N . ALA A 1 188 ? 15.033 -3.358 -18.943 1.00 95.69 188 ALA A N 1
ATOM 1474 C CA . ALA A 1 188 ? 16.345 -3.565 -18.357 1.00 95.69 188 ALA A CA 1
ATOM 1475 C C . ALA A 1 188 ? 16.763 -5.049 -18.471 1.00 95.69 188 ALA A C 1
ATOM 1477 O O . ALA A 1 188 ? 15.912 -5.941 -18.490 1.00 95.69 188 ALA A O 1
ATOM 1478 N N . PRO A 1 189 ? 18.070 -5.332 -18.604 1.00 95.31 189 PRO A N 1
ATOM 1479 C CA . PRO A 1 189 ? 19.195 -4.388 -18.560 1.00 95.31 189 PRO A CA 1
ATOM 1480 C C . PRO A 1 189 ? 19.473 -3.648 -19.879 1.00 95.31 189 PRO A C 1
ATOM 1482 O O . PRO A 1 189 ? 20.273 -2.707 -19.895 1.00 95.31 189 PRO A O 1
ATOM 1485 N N . ALA A 1 190 ? 18.841 -4.062 -20.981 1.00 95.06 190 ALA A N 1
ATOM 1486 C CA . ALA A 1 190 ? 19.081 -3.505 -22.314 1.00 95.06 190 ALA A CA 1
ATOM 1487 C C . ALA A 1 190 ? 18.489 -2.094 -22.485 1.00 95.06 190 ALA A C 1
ATOM 1489 O O . ALA A 1 190 ? 19.047 -1.265 -23.201 1.00 95.06 190 ALA A O 1
ATOM 1490 N N . GLY A 1 191 ? 17.382 -1.819 -21.800 1.00 95.12 191 GLY A N 1
ATOM 1491 C CA . GLY A 1 191 ? 16.638 -0.568 -21.855 1.00 95.12 191 GLY A CA 1
ATOM 1492 C C . GLY A 1 191 ? 17.296 0.598 -21.115 1.00 95.12 191 GLY A C 1
ATOM 1493 O O . GLY A 1 191 ? 18.351 0.442 -20.493 1.00 95.12 191 GLY A O 1
ATOM 1494 N N . PRO A 1 192 ? 16.675 1.787 -21.169 1.00 94.12 192 PRO A N 1
ATOM 1495 C CA . PRO A 1 192 ? 17.243 3.014 -20.617 1.00 94.12 192 PRO A CA 1
ATOM 1496 C C . PRO A 1 192 ? 17.236 3.053 -19.084 1.00 94.12 192 PRO A C 1
ATOM 1498 O O . PRO A 1 192 ? 18.127 3.664 -18.499 1.00 94.12 192 PRO A O 1
ATOM 1501 N N . ARG A 1 193 ? 16.278 2.391 -18.419 1.00 96.25 193 ARG A N 1
ATOM 1502 C CA . ARG A 1 193 ? 16.235 2.331 -16.954 1.00 96.25 193 ARG A CA 1
ATOM 1503 C C . ARG A 1 193 ? 17.349 1.425 -16.433 1.00 96.25 193 ARG A C 1
ATOM 1505 O O . ARG A 1 193 ? 17.474 0.277 -16.858 1.00 96.25 193 ARG A O 1
ATOM 1512 N N . LYS A 1 194 ? 18.166 1.961 -15.525 1.00 96.88 194 LYS A N 1
ATOM 1513 C CA . LYS A 1 194 ? 19.331 1.270 -14.949 1.00 96.88 194 LYS A CA 1
ATOM 1514 C C . LYS A 1 194 ? 19.208 0.984 -13.457 1.00 96.88 194 LYS A C 1
ATOM 1516 O O . LYS A 1 194 ? 20.123 0.381 -12.919 1.00 96.88 194 LYS A O 1
ATOM 1521 N N . ALA A 1 195 ? 18.118 1.386 -12.817 1.00 96.88 195 ALA A N 1
ATOM 1522 C CA . ALA A 1 195 ? 17.794 1.023 -11.446 1.00 96.88 195 ALA A CA 1
ATOM 1523 C C . ALA A 1 195 ? 16.278 1.074 -11.226 1.00 96.88 195 ALA A C 1
ATOM 1525 O O . ALA A 1 195 ? 15.582 1.774 -11.969 1.00 96.88 195 ALA A O 1
ATOM 1526 N N . GLY A 1 196 ? 15.799 0.362 -10.213 1.00 96.56 196 GLY A N 1
ATOM 1527 C CA . GLY A 1 196 ? 14.400 0.325 -9.798 1.00 96.56 196 GLY A CA 1
ATOM 1528 C C . GLY A 1 196 ? 14.261 -0.296 -8.411 1.00 96.56 196 GLY A C 1
ATOM 1529 O O . GLY A 1 196 ? 15.201 -0.914 -7.917 1.00 96.56 196 GLY A O 1
ATOM 1530 N N . CYS A 1 197 ? 13.111 -0.088 -7.782 1.00 96.12 197 CYS A N 1
ATOM 1531 C CA . CYS A 1 197 ? 12.750 -0.678 -6.493 1.00 96.12 197 CYS A CA 1
ATOM 1532 C C . CYS A 1 197 ? 11.269 -1.028 -6.502 1.00 96.12 197 CYS A C 1
ATOM 1534 O O . CYS A 1 197 ? 10.465 -0.237 -6.995 1.00 96.12 197 CYS A O 1
ATOM 1536 N N . TYR A 1 198 ? 10.889 -2.151 -5.903 1.00 95.94 198 TYR A N 1
ATOM 1537 C CA . TYR A 1 198 ? 9.484 -2.495 -5.686 1.00 95.94 198 TYR A CA 1
ATOM 1538 C C . TYR A 1 198 ? 8.600 -2.595 -6.944 1.00 95.94 198 TYR A C 1
ATOM 1540 O O . TYR A 1 198 ? 7.416 -2.237 -6.909 1.00 95.94 198 TYR A O 1
ATOM 1548 N N . GLU A 1 199 ? 9.116 -3.087 -8.073 1.00 97.62 199 GLU A N 1
ATOM 1549 C CA . GLU A 1 199 ? 8.308 -3.344 -9.272 1.00 97.62 199 GLU A CA 1
ATOM 1550 C C . GLU A 1 199 ? 7.066 -4.193 -8.961 1.00 97.62 199 GLU A C 1
ATOM 1552 O O . GLU A 1 199 ? 5.981 -3.936 -9.502 1.00 97.62 199 GLU A O 1
ATOM 1557 N N . ALA A 1 200 ? 7.187 -5.182 -8.065 1.00 97.69 200 ALA A N 1
ATOM 1558 C CA . ALA A 1 200 ? 6.057 -6.016 -7.688 1.00 97.69 200 ALA A CA 1
ATOM 1559 C C . ALA A 1 200 ? 4.947 -5.242 -6.956 1.00 97.69 200 ALA A C 1
ATOM 1561 O O . ALA A 1 200 ? 3.782 -5.633 -7.063 1.00 97.69 200 ALA A O 1
ATOM 1562 N N . LYS A 1 201 ? 5.260 -4.127 -6.276 1.00 97.50 201 LYS A N 1
ATOM 1563 C CA . LYS A 1 201 ? 4.268 -3.250 -5.623 1.00 97.50 201 LYS A CA 1
ATOM 1564 C C . LYS A 1 201 ? 3.313 -2.649 -6.655 1.00 97.50 201 LYS A C 1
ATOM 1566 O O . LYS A 1 201 ? 2.094 -2.796 -6.536 1.00 97.50 201 LYS A O 1
ATOM 1571 N N . GLY A 1 202 ? 3.865 -2.065 -7.720 1.00 98.25 202 GLY A N 1
ATOM 1572 C CA . GLY A 1 202 ? 3.082 -1.520 -8.832 1.00 98.25 202 GLY A CA 1
ATOM 1573 C C . GLY A 1 202 ? 2.294 -2.607 -9.573 1.00 98.25 202 GLY A C 1
ATOM 1574 O O . GLY A 1 202 ? 1.106 -2.442 -9.861 1.00 98.25 202 GLY A O 1
ATOM 1575 N N . LEU A 1 203 ? 2.923 -3.763 -9.827 1.00 98.69 203 LEU A N 1
ATOM 1576 C CA . LEU A 1 203 ? 2.271 -4.908 -10.477 1.00 98.69 203 LEU A CA 1
ATOM 1577 C C . LEU A 1 203 ? 1.102 -5.474 -9.663 1.00 98.69 203 LEU A C 1
ATOM 1579 O O . LEU A 1 203 ? 0.093 -5.860 -10.254 1.00 98.69 203 LEU A O 1
ATOM 1583 N N . LEU A 1 204 ? 1.210 -5.516 -8.334 1.00 98.56 204 LEU A N 1
ATOM 1584 C CA . LEU A 1 204 ? 0.138 -5.976 -7.453 1.00 98.56 204 LEU A CA 1
ATOM 1585 C C . LEU A 1 204 ? -1.080 -5.046 -7.518 1.00 98.56 204 LEU A C 1
ATOM 1587 O O . LEU A 1 204 ? -2.206 -5.518 -7.702 1.00 98.56 204 LEU A O 1
ATOM 1591 N N . GLY A 1 205 ? -0.854 -3.731 -7.444 1.00 98.19 205 GLY A N 1
ATOM 1592 C CA . GLY A 1 205 ? -1.906 -2.724 -7.601 1.00 98.19 205 GLY A CA 1
ATOM 1593 C C . GLY A 1 205 ? -2.630 -2.840 -8.947 1.00 98.19 205 GLY A C 1
ATOM 1594 O O . GLY A 1 205 ? -3.863 -2.915 -8.998 1.00 98.19 205 GLY A O 1
ATOM 1595 N N . LEU A 1 206 ? -1.866 -2.944 -10.041 1.00 98.50 206 LEU A N 1
ATOM 1596 C CA . LEU A 1 206 ? -2.410 -3.168 -11.385 1.00 98.50 206 LEU A CA 1
ATOM 1597 C C . LEU A 1 206 ? -3.167 -4.497 -11.489 1.00 98.50 206 LEU A C 1
ATOM 1599 O O . LEU A 1 206 ? -4.260 -4.530 -12.048 1.00 98.50 206 LEU A O 1
ATOM 1603 N N . GLY A 1 207 ? -2.635 -5.576 -10.909 1.00 98.06 207 GLY A N 1
ATOM 1604 C CA . GLY A 1 207 ? -3.271 -6.893 -10.887 1.00 98.06 207 GLY A CA 1
ATOM 1605 C C . GLY A 1 207 ? -4.660 -6.860 -10.251 1.00 98.06 207 GLY A C 1
ATOM 1606 O O . GLY A 1 207 ? -5.616 -7.378 -10.833 1.00 98.06 207 GLY A O 1
ATOM 1607 N N . HIS A 1 208 ? -4.800 -6.186 -9.106 1.00 97.44 208 HIS A N 1
ATOM 1608 C CA . HIS A 1 208 ? -6.091 -6.013 -8.440 1.00 97.44 208 HIS A CA 1
ATOM 1609 C C . HIS A 1 208 ? -7.109 -5.231 -9.278 1.00 97.44 208 HIS A C 1
ATOM 1611 O O . HIS A 1 208 ? -8.289 -5.604 -9.308 1.00 97.44 208 HIS A O 1
ATOM 1617 N N . LEU A 1 209 ? -6.670 -4.164 -9.955 1.00 97.00 209 LEU A N 1
ATOM 1618 C CA . LEU A 1 209 ? -7.529 -3.378 -10.837 1.00 97.00 209 LEU A CA 1
ATOM 1619 C C . LEU A 1 209 ? -7.939 -4.187 -12.073 1.00 97.00 209 LEU A C 1
ATOM 1621 O O . LEU A 1 209 ? -9.133 -4.350 -12.341 1.00 97.00 209 LEU A O 1
ATOM 1625 N N . ASP A 1 210 ? -6.967 -4.724 -12.807 1.00 97.00 210 ASP A N 1
ATOM 1626 C CA . ASP A 1 210 ? -7.189 -5.419 -14.075 1.00 97.00 210 ASP A CA 1
ATOM 1627 C C . ASP A 1 210 ? -8.082 -6.643 -13.885 1.00 97.00 210 ASP A C 1
ATOM 1629 O O . ASP A 1 210 ? -9.020 -6.854 -14.653 1.00 97.00 210 ASP A O 1
ATOM 1633 N N . ARG A 1 211 ? -7.897 -7.401 -12.800 1.00 94.00 211 ARG A N 1
ATOM 1634 C CA . ARG A 1 211 ? -8.762 -8.543 -12.483 1.00 94.00 211 ARG A CA 1
ATOM 1635 C C . ARG A 1 211 ? -10.246 -8.170 -12.391 1.00 94.00 211 ARG A C 1
ATOM 1637 O O . ARG A 1 211 ? -11.092 -9.003 -12.708 1.00 94.00 211 ARG A O 1
ATOM 1644 N N . GLN A 1 212 ? -10.569 -6.951 -11.956 1.00 93.38 212 GLN A N 1
ATOM 1645 C CA . GLN A 1 212 ? -11.952 -6.506 -11.766 1.00 93.38 212 GLN A CA 1
ATOM 1646 C C . GLN A 1 212 ? -12.532 -5.783 -12.981 1.00 93.38 212 GLN A C 1
ATOM 1648 O O . GLN A 1 212 ? -13.709 -5.973 -13.279 1.00 93.38 212 GLN A O 1
ATOM 1653 N N . VAL A 1 213 ? -11.749 -4.935 -13.656 1.00 95.50 213 VAL A N 1
ATOM 1654 C CA . VAL A 1 213 ? -12.288 -4.022 -14.685 1.00 95.50 213 VAL A CA 1
ATOM 1655 C C . VAL A 1 213 ? -11.577 -4.085 -16.037 1.00 95.50 213 VAL A C 1
ATOM 1657 O O . VAL A 1 213 ? -12.077 -3.505 -16.997 1.00 95.50 213 VAL A O 1
ATOM 1660 N N . ASN A 1 214 ? -10.445 -4.784 -16.145 1.00 94.12 214 ASN A N 1
ATOM 1661 C CA . ASN A 1 214 ? -9.703 -4.944 -17.398 1.00 94.12 214 ASN A CA 1
ATOM 1662 C C . ASN A 1 214 ? -8.930 -6.283 -17.436 1.00 94.12 214 ASN A C 1
ATOM 1664 O O . ASN A 1 214 ? -7.699 -6.292 -17.386 1.00 94.12 214 ASN A O 1
ATOM 1668 N N . PRO A 1 215 ? -9.606 -7.447 -17.532 1.00 94.62 215 PRO A N 1
ATOM 1669 C CA . PRO A 1 215 ? -8.922 -8.738 -17.408 1.00 94.62 215 PRO A CA 1
ATOM 1670 C C . PRO A 1 215 ? -7.838 -8.989 -18.467 1.00 94.62 215 PRO A C 1
ATOM 1672 O O . PRO A 1 215 ? -6.889 -9.732 -18.215 1.00 94.62 215 PRO A O 1
ATOM 1675 N N . SER A 1 216 ? -7.937 -8.356 -19.641 1.00 94.38 216 SER A N 1
ATOM 1676 C CA . SER A 1 216 ? -6.881 -8.373 -20.662 1.00 94.38 216 SER A CA 1
ATOM 1677 C C . SER A 1 216 ? -5.591 -7.683 -20.209 1.00 94.38 216 SER A C 1
ATOM 1679 O O . SER A 1 216 ? -4.508 -8.089 -20.631 1.00 94.38 216 SER A O 1
ATOM 1681 N N . GLY A 1 217 ? -5.685 -6.691 -19.319 1.00 95.25 217 GLY A N 1
ATOM 1682 C CA . GLY A 1 217 ? -4.540 -6.002 -18.724 1.00 95.25 217 GLY A CA 1
ATOM 1683 C C . GLY A 1 217 ? -3.640 -6.921 -17.896 1.00 95.25 217 GLY A C 1
ATOM 1684 O O . GLY A 1 217 ? -2.424 -6.738 -17.889 1.00 95.25 217 GLY A O 1
ATOM 1685 N N . LEU A 1 218 ? -4.177 -8.028 -17.359 1.00 97.31 218 LEU A N 1
ATOM 1686 C CA . LEU A 1 218 ? -3.376 -9.039 -16.655 1.00 97.31 218 LEU A CA 1
ATOM 1687 C C . LEU A 1 218 ? -2.247 -9.614 -17.522 1.00 97.31 218 LEU A C 1
ATOM 1689 O O . LEU A 1 218 ? -1.252 -10.095 -16.987 1.00 97.31 218 LEU A O 1
ATOM 1693 N N . ALA A 1 219 ? -2.349 -9.561 -18.855 1.00 97.69 219 ALA A N 1
ATOM 1694 C CA . ALA A 1 219 ? -1.242 -9.938 -19.731 1.00 97.69 219 ALA A CA 1
ATOM 1695 C C . ALA A 1 219 ? 0.004 -9.061 -19.508 1.00 97.69 219 ALA A C 1
ATOM 1697 O O . ALA A 1 219 ? 1.120 -9.572 -19.559 1.00 97.69 219 ALA A O 1
ATOM 1698 N N . ASN A 1 220 ? -0.173 -7.769 -19.230 1.00 97.88 220 ASN A N 1
ATOM 1699 C CA . ASN A 1 220 ? 0.912 -6.843 -18.911 1.00 97.88 220 ASN A CA 1
ATOM 1700 C C . ASN A 1 220 ? 1.523 -7.167 -17.545 1.00 97.88 220 ASN A C 1
ATOM 1702 O O . ASN A 1 220 ? 2.743 -7.286 -17.442 1.00 97.88 220 ASN A O 1
ATOM 1706 N N . VAL A 1 221 ? 0.676 -7.417 -16.540 1.00 98.38 221 VAL A N 1
ATOM 1707 C CA . VAL A 1 221 ? 1.114 -7.814 -15.192 1.00 98.38 221 VAL A CA 1
ATOM 1708 C C . VAL A 1 221 ? 1.951 -9.095 -15.247 1.00 98.38 221 VAL A C 1
ATOM 1710 O O . VAL A 1 221 ? 3.064 -9.142 -14.732 1.00 98.38 221 VAL A O 1
ATOM 1713 N N . ARG A 1 222 ? 1.475 -10.117 -15.971 1.00 98.50 222 ARG A N 1
ATOM 1714 C CA . ARG A 1 222 ? 2.209 -11.379 -16.171 1.00 98.50 222 ARG A CA 1
ATOM 1715 C C . ARG A 1 222 ? 3.549 -11.181 -16.874 1.00 98.50 222 ARG A C 1
ATOM 1717 O O . ARG A 1 222 ? 4.492 -11.897 -16.557 1.00 98.50 222 ARG A O 1
ATOM 1724 N N . ARG A 1 223 ? 3.646 -10.254 -17.837 1.00 98.19 223 ARG A N 1
ATOM 1725 C CA . ARG A 1 223 ? 4.930 -9.941 -18.489 1.00 98.19 223 ARG A CA 1
ATOM 1726 C C . ARG A 1 223 ? 5.914 -9.316 -17.503 1.00 98.19 223 ARG A C 1
ATOM 1728 O O . ARG A 1 223 ? 7.059 -9.748 -17.487 1.00 98.19 223 ARG A O 1
ATOM 1735 N N . GLY A 1 224 ? 5.466 -8.374 -16.673 1.00 98.19 224 GLY A N 1
ATOM 1736 C CA . GLY A 1 224 ? 6.306 -7.781 -15.629 1.00 98.19 224 GLY A CA 1
ATOM 1737 C C . GLY A 1 224 ? 6.791 -8.816 -14.613 1.00 98.19 224 GLY A C 1
ATOM 1738 O O . GLY A 1 224 ? 7.980 -8.905 -14.339 1.00 98.19 224 GLY A O 1
ATOM 1739 N N . LEU A 1 225 ? 5.897 -9.688 -14.139 1.00 98.38 225 LEU A N 1
ATOM 1740 C CA . LEU A 1 225 ? 6.258 -10.752 -13.193 1.00 98.38 225 LEU A CA 1
ATOM 1741 C C . LEU A 1 225 ? 7.228 -11.778 -13.792 1.00 98.38 225 LEU A C 1
ATOM 1743 O O . LEU A 1 225 ? 8.145 -12.227 -13.114 1.00 98.38 225 LEU A O 1
ATOM 1747 N N . ARG A 1 226 ? 7.072 -12.128 -15.074 1.00 97.88 226 ARG A N 1
ATOM 1748 C CA . ARG A 1 226 ? 8.066 -12.962 -15.767 1.00 97.88 226 ARG A CA 1
ATOM 1749 C C . ARG A 1 226 ? 9.412 -12.265 -15.870 1.00 97.88 226 ARG A C 1
ATOM 1751 O O . ARG A 1 226 ? 10.421 -12.915 -15.673 1.00 97.88 226 ARG A O 1
ATOM 1758 N N . TRP A 1 227 ? 9.437 -10.960 -16.128 1.00 97.19 227 TRP A N 1
ATOM 1759 C CA . TRP A 1 227 ? 10.690 -10.211 -16.132 1.00 97.19 227 TRP A CA 1
ATOM 1760 C C . TRP A 1 227 ? 11.385 -10.257 -14.760 1.00 97.19 227 TRP A C 1
ATOM 1762 O O . TRP A 1 227 ? 12.573 -10.558 -14.709 1.00 97.19 227 TRP A O 1
ATOM 1772 N N . ILE A 1 228 ? 10.651 -10.076 -13.655 1.00 96.69 228 ILE A N 1
ATOM 1773 C CA . ILE A 1 228 ? 11.222 -10.207 -12.300 1.00 96.69 228 ILE A CA 1
ATOM 1774 C C . ILE A 1 228 ? 11.818 -11.613 -12.104 1.00 96.69 228 ILE A C 1
ATOM 1776 O O . ILE A 1 228 ? 12.965 -11.754 -11.686 1.00 96.69 228 ILE A O 1
ATOM 1780 N N . ALA A 1 229 ? 11.080 -12.667 -12.463 1.00 95.62 229 ALA A N 1
ATOM 1781 C CA . ALA A 1 229 ? 11.540 -14.047 -12.295 1.00 95.62 229 ALA A CA 1
ATOM 1782 C C . ALA A 1 229 ? 12.740 -14.409 -13.195 1.00 95.62 229 ALA A C 1
ATOM 1784 O O . ALA A 1 229 ? 13.731 -14.968 -12.726 1.00 95.62 229 ALA A O 1
ATOM 1785 N N . ASP A 1 230 ? 12.651 -14.087 -14.485 1.00 93.94 230 ASP A N 1
ATOM 1786 C CA . ASP A 1 230 ? 13.564 -14.573 -15.524 1.00 93.94 230 ASP A CA 1
ATOM 1787 C C . ASP A 1 230 ? 14.785 -13.662 -15.725 1.00 93.94 230 ASP A C 1
ATOM 1789 O O . ASP A 1 230 ? 15.773 -14.081 -16.332 1.00 93.94 230 ASP A O 1
ATOM 1793 N N . VAL A 1 231 ? 14.729 -12.415 -15.243 1.00 92.75 231 VAL A N 1
ATOM 1794 C CA . VAL A 1 231 ? 15.804 -11.425 -15.409 1.00 92.75 231 VAL A CA 1
ATOM 1795 C C . VAL A 1 231 ? 16.379 -11.012 -14.064 1.00 92.75 231 VAL A C 1
ATOM 1797 O O . VAL A 1 231 ? 17.571 -11.206 -13.838 1.00 92.75 231 VAL A O 1
ATOM 1800 N N . GLU A 1 232 ? 15.566 -10.460 -13.165 1.00 92.38 232 GLU A N 1
ATOM 1801 C CA . GLU A 1 232 ? 16.079 -9.946 -11.893 1.00 92.38 232 GLU A CA 1
ATOM 1802 C C . GLU A 1 232 ? 16.556 -11.079 -10.976 1.00 92.38 232 GLU A C 1
ATOM 1804 O O . GLU A 1 232 ? 17.738 -11.136 -10.615 1.00 92.38 232 GLU A O 1
ATOM 1809 N N . ALA A 1 233 ? 15.656 -12.012 -10.656 1.00 91.69 233 ALA A N 1
ATOM 1810 C CA . ALA A 1 233 ? 15.936 -13.135 -9.771 1.00 91.69 233 ALA A CA 1
ATOM 1811 C C . ALA A 1 233 ? 16.931 -14.121 -10.397 1.00 91.69 233 ALA A C 1
ATOM 1813 O O . ALA A 1 233 ? 17.894 -14.517 -9.743 1.00 91.69 233 ALA A O 1
ATOM 1814 N N . ALA A 1 234 ? 16.746 -14.496 -11.669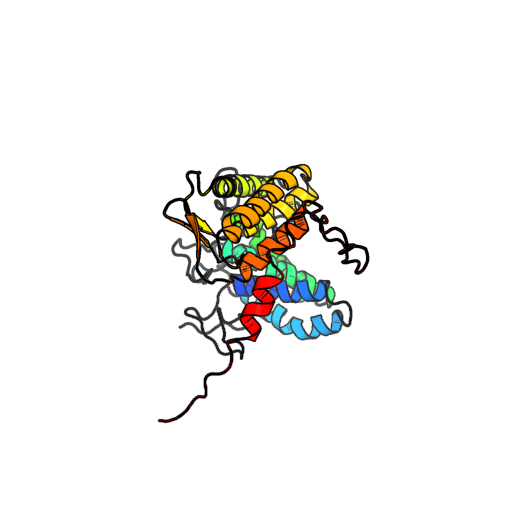 1.00 88.38 234 ALA A N 1
ATOM 1815 C CA . ALA A 1 234 ? 17.581 -15.496 -12.344 1.00 88.38 234 ALA A CA 1
ATOM 1816 C C . ALA A 1 234 ? 19.066 -15.111 -12.446 1.00 88.38 234 ALA A C 1
ATOM 1818 O O . ALA A 1 234 ? 19.924 -15.974 -12.641 1.00 88.38 234 ALA A O 1
ATOM 1819 N N . TRP A 1 235 ? 19.390 -13.820 -12.349 1.00 85.31 235 TRP A N 1
ATOM 1820 C CA . TRP A 1 235 ? 20.774 -13.348 -12.384 1.00 85.31 235 TRP A CA 1
ATOM 1821 C C . TRP A 1 235 ? 21.454 -13.387 -11.016 1.00 85.31 235 TRP A C 1
ATOM 1823 O O . TRP A 1 235 ? 22.682 -13.254 -10.948 1.00 85.31 235 TRP A O 1
ATOM 1833 N N . GLN A 1 236 ? 20.682 -13.648 -9.959 1.00 86.12 236 GLN A N 1
ATOM 1834 C CA . GLN A 1 236 ? 21.186 -13.930 -8.624 1.00 86.12 236 GLN A CA 1
ATOM 1835 C C . GLN A 1 236 ? 21.408 -15.445 -8.473 1.00 86.12 236 GLN A C 1
ATOM 1837 O O . GLN A 1 236 ? 20.528 -16.230 -8.831 1.00 86.12 236 GLN A O 1
ATOM 1842 N N . PRO A 1 237 ? 22.533 -15.904 -7.891 1.00 84.44 237 PRO A N 1
ATOM 1843 C CA . PRO A 1 237 ? 22.805 -17.336 -7.715 1.00 84.44 237 PRO A CA 1
ATOM 1844 C C . PRO A 1 237 ? 21.725 -18.107 -6.942 1.00 84.44 237 PRO A C 1
ATOM 1846 O O . PRO A 1 237 ? 21.611 -19.322 -7.079 1.00 84.44 237 PRO A O 1
ATOM 1849 N N . THR A 1 238 ? 20.961 -17.410 -6.105 1.00 85.31 238 THR A N 1
ATOM 1850 C CA . THR A 1 238 ? 19.940 -17.972 -5.217 1.00 85.31 238 THR A CA 1
ATOM 1851 C C . THR A 1 238 ? 18.512 -17.774 -5.725 1.00 85.31 238 THR A C 1
ATOM 1853 O O . THR A 1 238 ? 17.591 -18.321 -5.122 1.00 85.31 238 THR A O 1
ATOM 1856 N N . GLY A 1 239 ? 18.298 -16.989 -6.789 1.00 87.69 239 GLY A N 1
ATOM 1857 C CA . GLY A 1 239 ? 16.953 -16.564 -7.198 1.00 87.69 239 GLY A CA 1
ATOM 1858 C C . GLY A 1 239 ? 16.267 -15.614 -6.207 1.00 87.69 239 GLY A C 1
ATOM 1859 O O . GLY A 1 239 ? 15.057 -15.425 -6.278 1.00 87.69 239 GLY A O 1
ATOM 1860 N N . ILE A 1 240 ? 17.012 -15.064 -5.244 1.00 89.62 240 ILE A N 1
ATOM 1861 C CA . ILE A 1 240 ? 16.480 -14.219 -4.175 1.00 89.62 240 ILE A CA 1
ATOM 1862 C C . ILE A 1 240 ? 16.425 -12.762 -4.636 1.00 89.62 240 ILE A C 1
ATOM 1864 O O . ILE A 1 240 ? 17.422 -12.225 -5.111 1.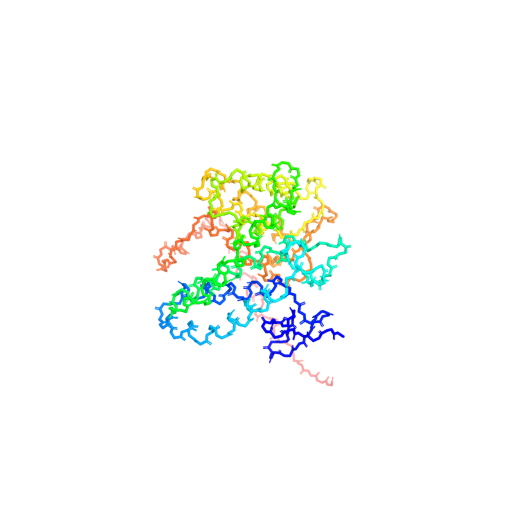00 89.62 240 ILE A O 1
ATOM 1868 N N . LEU A 1 241 ? 15.272 -12.129 -4.424 1.00 93.38 241 LEU A N 1
ATOM 1869 C CA . LEU A 1 241 ? 15.075 -10.696 -4.625 1.00 93.38 241 LEU A CA 1
ATOM 1870 C C . LEU A 1 241 ? 15.598 -9.907 -3.417 1.00 93.38 241 LEU A C 1
ATOM 1872 O O . LEU A 1 241 ? 15.372 -10.296 -2.262 1.00 93.38 241 LEU A O 1
ATOM 1876 N N . GLY A 1 242 ? 16.298 -8.819 -3.707 1.00 95.06 242 GLY A N 1
ATOM 1877 C CA . GLY A 1 242 ? 16.540 -7.688 -2.822 1.00 95.06 242 GLY A CA 1
ATOM 1878 C C . GLY A 1 242 ? 15.401 -6.673 -2.912 1.00 95.06 242 GLY A C 1
ATOM 1879 O O . GLY A 1 242 ? 14.348 -6.944 -3.482 1.00 95.06 242 GLY A O 1
ATOM 1880 N N . GLU A 1 243 ? 15.599 -5.520 -2.289 1.00 95.31 243 GLU A N 1
ATOM 1881 C CA . GLU A 1 243 ? 14.606 -4.441 -2.251 1.00 95.31 243 GLU A CA 1
ATOM 1882 C C . GLU A 1 243 ? 14.483 -3.689 -3.588 1.00 95.31 243 GLU A C 1
ATOM 1884 O O . GLU A 1 243 ? 13.400 -3.330 -4.055 1.00 95.31 243 GLU A O 1
ATOM 1889 N N . CYS A 1 244 ? 15.637 -3.480 -4.196 1.00 96.44 244 CYS A N 1
ATOM 1890 C CA . CYS A 1 244 ? 15.891 -2.745 -5.411 1.00 96.44 244 CYS A CA 1
ATOM 1891 C C . CYS A 1 244 ? 16.794 -3.558 -6.340 1.00 96.44 244 CYS A C 1
ATOM 1893 O O . CYS A 1 244 ? 17.334 -4.619 -6.012 1.00 96.44 244 CYS A O 1
ATOM 1895 N N . TRP A 1 245 ? 17.034 -3.004 -7.515 1.00 96.06 245 TRP A N 1
ATOM 1896 C CA . TRP A 1 245 ? 18.020 -3.498 -8.451 1.00 96.06 245 TRP A CA 1
ATOM 1897 C C . TRP A 1 245 ? 18.712 -2.344 -9.161 1.00 96.06 245 TRP A C 1
ATOM 1899 O O . TRP A 1 245 ? 18.186 -1.238 -9.284 1.00 96.06 245 TRP A O 1
ATOM 1909 N N . PHE A 1 246 ? 19.905 -2.617 -9.678 1.00 96.62 246 PHE A N 1
ATOM 1910 C CA . PHE A 1 246 ? 20.578 -1.754 -10.639 1.00 96.62 246 PHE A CA 1
ATOM 1911 C C . PHE A 1 246 ? 21.327 -2.572 -11.686 1.00 96.62 246 PHE A C 1
ATOM 1913 O O . PHE A 1 246 ? 21.641 -3.746 -11.502 1.00 96.62 246 PHE A O 1
ATOM 1920 N N . VAL A 1 247 ? 21.627 -1.937 -12.812 1.00 96.50 247 VAL A N 1
ATOM 1921 C CA . VAL A 1 247 ? 22.370 -2.532 -13.917 1.00 96.50 247 VAL A CA 1
ATOM 1922 C C . VAL A 1 247 ? 23.819 -2.068 -13.849 1.00 96.50 247 VAL A C 1
ATOM 1924 O O . VAL A 1 247 ? 24.106 -0.882 -13.982 1.00 96.50 247 VAL A O 1
ATOM 1927 N N . SER A 1 248 ? 24.745 -3.011 -13.722 1.00 94.31 248 SER A N 1
ATOM 1928 C CA . SER A 1 248 ? 26.188 -2.785 -13.775 1.00 94.31 248 SER A CA 1
ATOM 1929 C C . SER A 1 248 ? 26.837 -3.751 -14.756 1.00 94.31 248 SER A C 1
ATOM 1931 O O . SER A 1 248 ? 26.589 -4.952 -14.713 1.00 94.31 248 SER A O 1
ATOM 1933 N N . ASN A 1 249 ? 27.653 -3.232 -15.677 1.00 92.69 249 ASN A N 1
ATOM 1934 C CA . ASN A 1 249 ? 28.313 -4.023 -16.727 1.00 92.69 249 ASN A CA 1
ATOM 1935 C C . ASN A 1 249 ? 27.337 -4.905 -17.531 1.00 92.69 249 ASN A C 1
ATOM 1937 O O . ASN A 1 249 ? 27.610 -6.071 -17.813 1.00 92.69 249 ASN A O 1
ATOM 1941 N N . GLY A 1 250 ? 26.159 -4.358 -17.852 1.00 90.88 250 GLY A N 1
ATOM 1942 C CA . GLY A 1 250 ? 25.090 -5.083 -18.548 1.00 90.88 250 GLY A CA 1
ATOM 1943 C C . GLY A 1 250 ? 24.398 -6.153 -17.698 1.00 90.88 250 GLY A C 1
ATOM 1944 O O . GLY A 1 250 ? 23.547 -6.868 -18.221 1.00 90.88 250 GLY A O 1
ATOM 1945 N N . ARG A 1 251 ? 24.741 -6.255 -16.406 1.00 90.25 251 ARG A N 1
ATOM 1946 C CA . ARG A 1 251 ? 24.191 -7.210 -15.446 1.00 90.25 251 ARG A CA 1
ATOM 1947 C C . ARG A 1 251 ? 23.281 -6.542 -14.417 1.00 90.25 251 ARG A C 1
ATOM 1949 O O . ARG A 1 251 ? 23.672 -5.567 -13.798 1.00 90.25 251 ARG A O 1
ATOM 1956 N N . MET A 1 252 ? 22.091 -7.086 -14.226 1.00 92.56 252 MET A N 1
ATOM 1957 C CA . MET A 1 252 ? 21.188 -6.824 -13.118 1.00 92.56 252 MET A CA 1
ATOM 1958 C C . MET A 1 252 ? 21.771 -7.343 -11.808 1.00 92.56 252 MET A C 1
ATOM 1960 O O . MET A 1 252 ? 22.153 -8.512 -11.703 1.00 92.56 252 MET A O 1
ATOM 1964 N N . ILE A 1 253 ? 21.812 -6.466 -10.819 1.00 92.62 253 ILE A N 1
ATOM 1965 C CA . ILE A 1 253 ? 22.257 -6.740 -9.461 1.00 92.62 253 ILE A CA 1
ATOM 1966 C C . ILE A 1 253 ? 21.116 -6.323 -8.544 1.00 92.62 253 ILE A C 1
ATOM 1968 O O . ILE A 1 253 ? 20.741 -5.153 -8.541 1.00 92.62 253 ILE A O 1
ATOM 1972 N N . SER A 1 254 ? 20.572 -7.275 -7.792 1.00 93.00 254 SER A N 1
ATOM 1973 C CA . SER A 1 254 ? 19.553 -6.996 -6.779 1.00 93.00 254 SER A CA 1
ATOM 1974 C C . SER A 1 254 ? 20.237 -6.528 -5.486 1.00 93.00 254 SER A C 1
ATOM 1976 O O . SER A 1 254 ? 21.307 -7.039 -5.159 1.00 93.00 254 SER A O 1
ATOM 1978 N N . VAL A 1 255 ? 19.696 -5.526 -4.789 1.00 92.00 255 VAL A N 1
ATOM 1979 C CA . VAL A 1 255 ? 20.251 -4.850 -3.590 1.00 92.00 255 VAL A CA 1
ATOM 1980 C C . VAL A 1 255 ? 19.183 -3.983 -2.917 1.00 92.00 255 VAL A C 1
ATOM 1982 O O . VAL A 1 255 ? 18.236 -3.624 -3.581 1.00 92.00 255 VAL A O 1
ATOM 1985 N N . PRO A 1 256 ? 19.382 -3.480 -1.694 1.00 91.88 256 PRO A N 1
ATOM 1986 C CA . PRO A 1 256 ? 20.002 -4.153 -0.559 1.00 91.88 256 PRO A CA 1
ATOM 1987 C C . PRO A 1 256 ? 19.122 -5.319 -0.056 1.00 91.88 256 PRO A C 1
ATOM 1989 O O . PRO A 1 256 ? 18.198 -5.757 -0.741 1.00 91.88 256 PRO A O 1
ATOM 1992 N N . SER A 1 257 ? 19.457 -5.853 1.125 1.00 88.81 257 SER A N 1
ATOM 1993 C CA . SER A 1 257 ? 18.601 -6.752 1.915 1.00 88.81 257 SER A CA 1
ATOM 1994 C C . SER A 1 257 ? 18.130 -8.003 1.168 1.00 88.81 257 SER A C 1
ATOM 1996 O O . SER A 1 257 ? 16.962 -8.126 0.855 1.00 88.81 257 SER A O 1
ATOM 1998 N N . GLN A 1 258 ? 19.024 -8.953 0.874 1.00 90.12 258 GLN A N 1
ATOM 1999 C CA . GLN A 1 258 ? 18.686 -10.205 0.177 1.00 90.12 258 GLN A CA 1
ATOM 2000 C C . GLN A 1 258 ? 18.644 -11.385 1.169 1.00 90.12 258 GLN A C 1
ATOM 2002 O O . GLN A 1 258 ? 19.709 -11.806 1.629 1.00 90.12 258 GLN A O 1
ATOM 2007 N N . PRO A 1 259 ? 17.472 -11.967 1.499 1.00 91.50 259 PRO A N 1
ATOM 2008 C CA . PRO A 1 259 ? 16.150 -11.727 0.915 1.00 91.50 259 PRO A CA 1
ATOM 2009 C C . PRO A 1 259 ? 15.424 -10.489 1.439 1.00 91.50 259 PRO A C 1
ATOM 2011 O O . PRO A 1 259 ? 15.364 -10.273 2.649 1.00 91.50 259 PRO A O 1
ATOM 2014 N N . HIS A 1 260 ? 14.766 -9.760 0.531 1.00 95.19 260 HIS A N 1
ATOM 2015 C CA . HIS A 1 260 ? 13.873 -8.673 0.912 1.00 95.19 260 HIS A CA 1
ATOM 2016 C C . HIS A 1 260 ? 12.466 -9.235 1.049 1.00 95.19 260 HIS A C 1
ATOM 2018 O O . HIS A 1 260 ? 11.787 -9.525 0.061 1.00 95.19 260 HIS A O 1
ATOM 2024 N N . ILE A 1 261 ? 12.042 -9.459 2.294 1.00 94.62 261 ILE A N 1
ATOM 2025 C CA . ILE A 1 261 ? 10.785 -10.159 2.596 1.00 94.62 261 ILE A CA 1
ATOM 2026 C C . ILE A 1 261 ? 9.588 -9.423 1.988 1.00 94.62 261 ILE A C 1
ATOM 2028 O O . ILE A 1 261 ? 8.663 -10.069 1.486 1.00 94.62 261 ILE A O 1
ATOM 2032 N N . TRP A 1 262 ? 9.612 -8.088 1.999 1.00 93.75 262 TRP A N 1
ATOM 2033 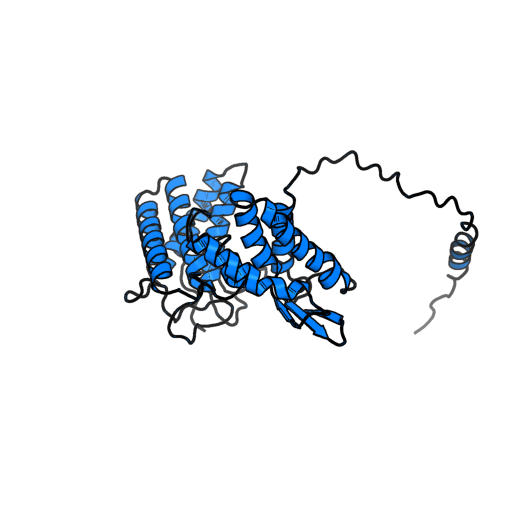C CA . TRP A 1 262 ? 8.536 -7.279 1.441 1.00 93.75 262 TRP A CA 1
ATOM 2034 C C . TRP A 1 262 ? 8.397 -7.495 -0.067 1.00 93.75 262 TRP A C 1
ATOM 2036 O O . TRP A 1 262 ? 7.320 -7.864 -0.533 1.00 93.75 262 TRP A O 1
ATOM 2046 N N . GLU A 1 263 ? 9.491 -7.371 -0.824 1.00 95.25 263 GLU A N 1
ATOM 2047 C CA . GLU A 1 263 ? 9.441 -7.505 -2.286 1.00 95.25 263 GLU A CA 1
ATOM 2048 C C . GLU A 1 263 ? 9.086 -8.929 -2.718 1.00 95.25 263 GLU A C 1
ATOM 2050 O O . GLU A 1 263 ? 8.254 -9.130 -3.603 1.00 95.25 263 GLU A O 1
ATOM 2055 N N . GLN A 1 264 ? 9.600 -9.946 -2.021 1.00 94.31 264 GLN A N 1
ATOM 2056 C CA . GLN A 1 264 ? 9.193 -11.328 -2.285 1.00 94.31 264 GLN A CA 1
ATOM 2057 C C . GLN A 1 264 ? 7.707 -11.570 -2.013 1.00 94.31 264 GLN A C 1
ATOM 2059 O O . GLN A 1 264 ? 7.039 -12.277 -2.773 1.00 94.31 264 GLN A O 1
ATOM 2064 N N . SER A 1 265 ? 7.173 -10.975 -0.944 1.00 95.94 265 SER A N 1
ATOM 2065 C CA . SER A 1 265 ? 5.751 -11.081 -0.615 1.00 95.94 265 SER A CA 1
ATOM 2066 C C . SER A 1 265 ? 4.891 -10.398 -1.677 1.00 95.94 265 SER A C 1
ATOM 2068 O O . SER A 1 265 ? 3.896 -10.974 -2.118 1.00 95.94 265 SER A O 1
ATOM 2070 N N . LEU A 1 266 ? 5.292 -9.212 -2.141 1.00 97.06 266 LEU A N 1
ATOM 2071 C CA . LEU A 1 266 ? 4.617 -8.499 -3.224 1.00 97.06 266 LEU A CA 1
ATOM 2072 C C . LEU A 1 266 ? 4.653 -9.292 -4.531 1.00 97.06 266 LEU A C 1
ATOM 2074 O O . LEU A 1 266 ? 3.611 -9.461 -5.163 1.00 97.06 266 LEU A O 1
ATOM 2078 N N . PHE A 1 267 ? 5.811 -9.843 -4.903 1.00 96.94 267 PHE A N 1
ATOM 2079 C CA . PHE A 1 267 ? 5.967 -10.674 -6.097 1.00 96.94 267 PHE A CA 1
ATOM 2080 C C . PHE A 1 267 ? 5.039 -11.895 -6.059 1.00 96.94 267 PHE A C 1
ATOM 2082 O O . PHE A 1 267 ? 4.338 -12.202 -7.033 1.00 96.94 267 PHE A O 1
ATOM 2089 N N . TYR A 1 268 ? 4.976 -12.568 -4.908 1.00 95.94 268 TYR A N 1
ATOM 2090 C CA . TYR A 1 268 ? 4.081 -13.699 -4.699 1.00 95.94 268 TYR A CA 1
ATOM 2091 C C . TYR A 1 268 ? 2.602 -13.293 -4.798 1.00 95.94 268 TYR A C 1
ATOM 2093 O O . TYR A 1 268 ? 1.834 -13.924 -5.528 1.00 95.94 268 TYR A O 1
ATOM 2101 N N . LEU A 1 269 ? 2.190 -12.223 -4.113 1.00 96.62 269 LEU A N 1
ATOM 2102 C CA . LEU A 1 269 ? 0.806 -11.740 -4.135 1.00 96.62 269 LEU A CA 1
ATOM 2103 C C . LEU A 1 269 ? 0.381 -11.281 -5.535 1.00 96.62 269 LEU A C 1
ATOM 2105 O O . LEU A 1 269 ? -0.699 -11.648 -5.999 1.00 96.62 269 LEU A O 1
ATOM 2109 N N . ALA A 1 270 ? 1.241 -10.549 -6.244 1.00 97.69 270 ALA A N 1
ATOM 2110 C CA . ALA A 1 270 ? 0.985 -10.118 -7.615 1.00 97.69 270 ALA A CA 1
ATOM 2111 C C . ALA A 1 270 ? 0.819 -11.324 -8.550 1.00 97.69 270 ALA A C 1
ATOM 2113 O O . ALA A 1 270 ? -0.058 -11.331 -9.417 1.00 97.69 270 ALA A O 1
ATOM 2114 N N . SER A 1 271 ? 1.599 -12.385 -8.328 1.00 96.94 271 SER A N 1
ATOM 2115 C CA . SER A 1 271 ? 1.453 -13.648 -9.053 1.00 96.94 271 SER A CA 1
ATOM 2116 C C . SER A 1 271 ? 0.101 -14.315 -8.787 1.00 96.94 271 SER A C 1
ATOM 2118 O O . SER A 1 271 ? -0.568 -14.761 -9.724 1.00 96.94 271 SER A O 1
ATOM 2120 N N . LEU A 1 272 ? -0.370 -14.329 -7.538 1.00 95.06 272 LEU A N 1
ATOM 2121 C CA . LEU A 1 272 ? -1.709 -14.837 -7.227 1.00 95.06 272 LEU A CA 1
ATOM 2122 C C . LEU A 1 272 ? -2.813 -14.027 -7.914 1.00 95.06 272 LEU A C 1
ATOM 2124 O O . LEU A 1 272 ? -3.779 -14.615 -8.401 1.00 95.06 272 LEU A O 1
ATOM 2128 N N . GLU A 1 273 ? -2.684 -12.705 -8.009 1.00 94.44 273 GLU A N 1
ATOM 2129 C CA . GLU A 1 273 ? -3.662 -11.886 -8.735 1.00 94.44 273 GLU A CA 1
ATOM 2130 C C . GLU A 1 273 ? -3.626 -12.164 -10.245 1.00 94.44 273 GLU A C 1
ATOM 2132 O O . GLU A 1 273 ? -4.676 -12.342 -10.876 1.00 94.44 273 GLU A O 1
ATOM 2137 N N . ALA A 1 274 ? -2.423 -12.295 -10.811 1.00 95.75 274 ALA A N 1
ATOM 2138 C CA . ALA A 1 274 ? -2.194 -12.492 -12.236 1.00 95.75 274 ALA A CA 1
ATOM 2139 C C . ALA A 1 274 ? -2.625 -13.874 -12.753 1.00 95.75 274 ALA A C 1
ATOM 2141 O O . ALA A 1 274 ? -3.154 -13.973 -13.866 1.00 95.75 274 ALA A O 1
ATOM 2142 N N . TRP A 1 275 ? -2.416 -14.943 -11.983 1.00 94.62 275 TRP A N 1
ATOM 2143 C CA . TRP A 1 275 ? -2.731 -16.323 -12.392 1.00 94.62 275 TRP A CA 1
ATOM 2144 C C . TRP A 1 275 ? -3.898 -16.953 -11.623 1.00 94.62 275 TRP A C 1
ATOM 2146 O O . TRP A 1 275 ? -4.445 -17.964 -12.062 1.00 94.62 275 TRP A O 1
ATOM 2156 N N . GLY A 1 276 ? -4.348 -16.328 -10.535 1.00 88.50 276 GLY A N 1
ATOM 2157 C CA . GLY A 1 276 ? -5.300 -16.915 -9.598 1.00 88.50 276 GLY A CA 1
ATOM 2158 C C . GLY A 1 276 ? -4.631 -17.876 -8.614 1.00 88.50 276 GLY A C 1
ATOM 2159 O O . GLY A 1 276 ? -3.519 -18.355 -8.820 1.00 88.50 276 GLY A O 1
ATOM 2160 N N . ALA A 1 277 ? -5.351 -18.195 -7.540 1.00 80.69 277 ALA A N 1
ATOM 2161 C CA . ALA A 1 277 ? -4.986 -19.266 -6.624 1.00 80.69 277 ALA A CA 1
ATOM 2162 C C . ALA A 1 277 ? -5.841 -20.500 -6.930 1.00 80.69 277 ALA A C 1
ATOM 2164 O O . ALA A 1 277 ? -7.069 -20.416 -6.960 1.00 80.69 277 ALA A O 1
ATOM 2165 N N . SER A 1 278 ? -5.201 -21.650 -7.120 1.00 71.12 278 SER A N 1
ATOM 2166 C CA . SER A 1 278 ? -5.875 -22.948 -7.049 1.00 71.12 278 SER A CA 1
ATOM 2167 C C . SER A 1 278 ? -5.479 -23.625 -5.741 1.00 71.12 278 SER A C 1
ATOM 2169 O O . SER A 1 278 ? -4.295 -23.589 -5.399 1.00 71.12 278 SER A O 1
ATOM 2171 N N . PRO A 1 279 ? -6.415 -24.249 -4.998 1.00 68.00 279 PRO A N 1
ATOM 2172 C CA . PRO A 1 279 ? -6.048 -25.079 -3.862 1.00 68.00 279 PRO A CA 1
ATOM 2173 C C . PRO A 1 279 ? -5.023 -26.111 -4.314 1.00 68.00 279 PRO A C 1
ATOM 2175 O O . PRO A 1 279 ? -5.256 -26.818 -5.300 1.00 68.00 279 PRO A O 1
ATOM 2178 N N . TYR A 1 280 ? -3.898 -26.192 -3.608 1.00 62.06 280 TYR A N 1
ATOM 2179 C CA . TYR A 1 280 ? -2.922 -27.236 -3.869 1.00 62.06 280 TYR A CA 1
ATOM 2180 C C . TYR A 1 280 ? -3.604 -28.593 -3.685 1.00 62.06 280 TYR A C 1
ATOM 2182 O O . TYR A 1 280 ? -4.015 -28.960 -2.584 1.00 62.06 280 TYR A O 1
ATOM 2190 N N . ARG A 1 281 ? -3.763 -29.331 -4.784 1.00 63.41 281 ARG A N 1
ATOM 2191 C CA . ARG A 1 281 ? -4.211 -30.720 -4.755 1.00 63.41 281 ARG A CA 1
ATOM 2192 C C . ARG A 1 281 ? -2.961 -31.580 -4.771 1.00 63.41 281 ARG A C 1
ATOM 2194 O O . ARG A 1 281 ? -2.392 -31.826 -5.832 1.00 63.41 281 ARG A O 1
ATOM 2201 N N . ALA A 1 282 ? -2.517 -32.007 -3.592 1.00 51.81 282 ALA A N 1
ATOM 2202 C CA . ALA A 1 282 ? -1.470 -33.013 -3.506 1.00 51.81 282 ALA A CA 1
ATOM 2203 C C . ALA A 1 282 ? -1.960 -34.273 -4.246 1.00 51.81 282 ALA A C 1
ATOM 2205 O O . ALA A 1 282 ? -2.986 -34.840 -3.878 1.00 51.81 282 ALA A O 1
ATOM 2206 N N . GLY A 1 283 ? -1.260 -34.676 -5.310 1.00 58.69 283 GLY A N 1
ATOM 2207 C CA . GLY A 1 283 ? -1.580 -35.883 -6.080 1.00 58.69 283 GLY A CA 1
ATOM 2208 C C . GLY A 1 283 ? -2.221 -35.631 -7.449 1.00 58.69 283 GLY A C 1
ATOM 2209 O O . GLY A 1 283 ? -3.435 -35.728 -7.601 1.00 58.69 283 GLY A O 1
ATOM 2210 N N . ARG A 1 284 ? -1.362 -35.355 -8.442 1.00 46.06 284 ARG A N 1
ATOM 2211 C CA . ARG A 1 284 ? -1.371 -35.859 -9.844 1.00 46.06 284 ARG A CA 1
ATOM 2212 C C . ARG A 1 284 ? -0.296 -35.177 -10.716 1.00 46.06 284 ARG A C 1
ATOM 2214 O O . ARG A 1 284 ? -0.421 -35.125 -11.930 1.00 46.06 284 ARG A O 1
ATOM 2221 N N . GLY A 1 285 ? 0.785 -34.677 -10.116 1.00 42.25 285 GLY A N 1
ATOM 2222 C CA . GLY A 1 285 ? 2.033 -34.472 -10.845 1.00 42.25 285 GLY A CA 1
ATOM 2223 C C . GLY A 1 285 ? 2.783 -35.794 -10.843 1.00 42.25 285 GLY A C 1
ATOM 2224 O O . GLY A 1 285 ? 3.325 -36.189 -9.811 1.00 42.25 285 GLY A O 1
ATOM 2225 N N . SER A 1 286 ? 2.759 -36.519 -11.956 1.00 42.59 286 SER A N 1
ATOM 2226 C CA . SER A 1 286 ? 3.665 -37.639 -12.133 1.00 42.59 286 SER A CA 1
ATOM 2227 C C . SER A 1 286 ? 5.089 -37.086 -12.171 1.00 42.59 286 SER A C 1
ATOM 2229 O O . SER A 1 286 ? 5.499 -36.480 -13.154 1.00 42.59 286 SER A O 1
ATOM 2231 N N . PHE A 1 287 ? 5.879 -37.344 -11.132 1.00 42.09 287 PHE A N 1
ATOM 2232 C CA . PHE A 1 287 ? 7.340 -37.198 -11.173 1.00 42.09 287 PHE A CA 1
ATOM 2233 C C . PHE A 1 287 ? 8.009 -38.175 -12.178 1.00 42.09 287 PHE A C 1
ATOM 2235 O O . PHE A 1 287 ? 9.213 -38.400 -12.115 1.00 42.09 287 PHE A O 1
ATOM 2242 N N . SER A 1 288 ? 7.248 -38.781 -13.099 1.00 38.50 288 SER A N 1
ATOM 2243 C CA . SER A 1 288 ? 7.717 -39.772 -14.071 1.00 38.50 288 SER A CA 1
ATOM 2244 C C . SER A 1 288 ? 8.010 -39.215 -15.464 1.00 38.50 288 SER A C 1
ATOM 2246 O O . SER A 1 288 ? 8.333 -40.001 -16.344 1.00 38.50 288 SER A O 1
ATOM 2248 N N . GLU A 1 289 ? 7.951 -37.904 -15.690 1.00 40.22 289 GLU A N 1
ATOM 2249 C CA . GLU A 1 289 ? 8.433 -37.309 -16.945 1.00 40.22 289 GLU A CA 1
ATOM 2250 C C . GLU A 1 289 ? 9.733 -36.536 -16.715 1.00 40.22 289 GLU A C 1
ATOM 2252 O O . GLU A 1 289 ? 9.859 -35.349 -16.993 1.00 40.22 289 GLU A O 1
ATOM 2257 N N . PHE A 1 290 ? 10.748 -37.247 -16.223 1.00 38.41 290 PHE A N 1
ATOM 2258 C CA . PHE A 1 290 ? 12.076 -36.993 -16.765 1.00 38.41 290 PHE A CA 1
ATOM 2259 C C . PHE A 1 290 ? 12.090 -37.636 -18.155 1.00 38.41 290 PHE A C 1
ATOM 2261 O O . PHE A 1 290 ? 11.828 -38.839 -18.235 1.00 38.41 290 PHE A O 1
ATOM 2268 N N . PRO A 1 291 ? 12.378 -36.903 -19.245 1.00 35.28 291 PRO A N 1
ATOM 2269 C CA . PRO A 1 291 ? 12.653 -37.557 -20.509 1.00 35.28 291 PRO A CA 1
ATOM 2270 C C . PRO A 1 291 ? 13.805 -38.526 -20.260 1.00 35.28 291 PRO A C 1
ATOM 2272 O O . PRO A 1 291 ? 14.898 -38.127 -19.847 1.00 35.28 291 PRO A O 1
ATOM 2275 N N . SER A 1 292 ? 13.547 -39.821 -20.444 1.00 40.31 292 SER A N 1
ATOM 2276 C CA . SER A 1 292 ? 14.622 -40.791 -20.521 1.00 40.31 292 SER A CA 1
ATOM 2277 C C . SER A 1 292 ? 15.502 -40.334 -21.675 1.00 40.31 292 SER A C 1
ATOM 2279 O O . SER A 1 292 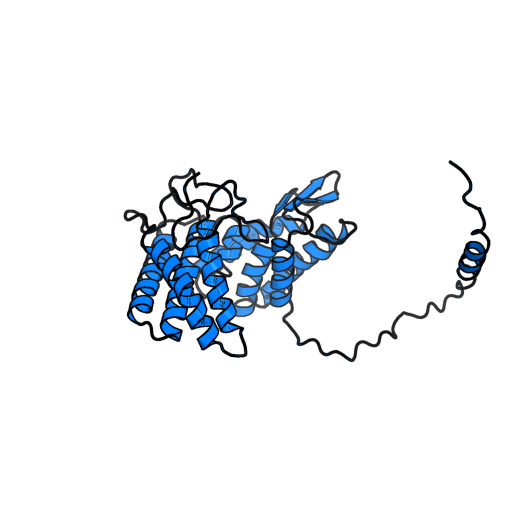? 15.071 -40.383 -22.826 1.00 40.31 292 SER A O 1
ATOM 2281 N N . ASN A 1 293 ? 16.708 -39.854 -21.378 1.00 38.41 293 ASN A N 1
ATOM 2282 C CA . ASN A 1 293 ? 17.747 -39.712 -22.384 1.00 38.41 293 ASN A CA 1
ATOM 2283 C C . ASN A 1 293 ? 18.015 -41.113 -22.946 1.00 38.41 293 ASN A C 1
ATOM 2285 O O . ASN A 1 293 ? 18.823 -41.868 -22.409 1.00 38.41 293 ASN A O 1
ATOM 2289 N N . SER A 1 294 ? 17.312 -41.459 -24.022 1.00 44.00 294 SER A N 1
ATOM 2290 C CA . SER A 1 294 ? 17.570 -42.617 -24.871 1.00 44.00 294 SER A CA 1
ATOM 2291 C C . SER A 1 294 ? 18.698 -42.342 -25.868 1.00 44.00 294 SER A C 1
ATOM 2293 O O . SER A 1 294 ? 18.770 -43.000 -26.898 1.00 44.00 294 SER A O 1
ATOM 2295 N N . ASP A 1 295 ? 19.600 -41.414 -25.549 1.00 41.56 295 ASP A N 1
ATOM 2296 C CA . ASP A 1 295 ? 20.859 -41.229 -26.259 1.00 41.56 295 ASP A CA 1
ATOM 2297 C C . ASP A 1 295 ? 21.972 -41.789 -25.375 1.00 41.56 295 ASP A C 1
ATOM 2299 O O . ASP A 1 295 ? 22.342 -41.209 -24.350 1.00 41.56 295 ASP A O 1
ATOM 2303 N N . GLY A 1 296 ? 22.461 -42.974 -25.746 1.00 42.50 296 GLY A N 1
ATOM 2304 C CA . GLY A 1 296 ? 23.364 -43.829 -24.975 1.00 42.50 296 GLY A CA 1
ATOM 2305 C C . GLY A 1 296 ? 24.711 -43.198 -24.609 1.00 42.50 296 GLY A C 1
ATOM 2306 O O . GLY A 1 296 ? 25.749 -43.546 -25.163 1.00 42.50 296 GLY A O 1
ATOM 2307 N N . LYS A 1 297 ? 24.715 -42.311 -23.611 1.00 42.12 297 LYS A N 1
ATOM 2308 C CA . LYS A 1 297 ? 25.916 -41.734 -22.981 1.00 42.12 297 LYS A CA 1
ATOM 2309 C C . LYS A 1 297 ? 25.936 -41.917 -21.457 1.00 42.12 297 LYS A C 1
ATOM 2311 O O . LYS A 1 297 ? 26.590 -41.154 -20.749 1.00 42.12 297 LYS A O 1
ATOM 2316 N N . SER A 1 298 ? 25.264 -42.942 -20.923 1.00 41.53 298 SER A N 1
ATOM 2317 C CA . SER A 1 298 ? 25.247 -43.214 -19.475 1.00 41.53 298 SER A CA 1
ATOM 2318 C C . SER A 1 298 ? 26.474 -43.971 -18.943 1.00 41.53 298 SER A C 1
ATOM 2320 O O . SER A 1 298 ? 26.529 -44.263 -17.750 1.00 41.53 298 SER A O 1
ATOM 2322 N N . GLU A 1 299 ? 27.481 -44.276 -19.766 1.00 41.25 299 GLU A N 1
ATOM 2323 C CA . GLU A 1 299 ? 28.666 -45.018 -19.302 1.00 41.25 299 GLU A CA 1
ATOM 2324 C C . GLU A 1 299 ? 29.721 -44.161 -18.580 1.00 41.25 299 GLU A C 1
ATOM 2326 O O . GLU A 1 299 ? 30.518 -44.697 -17.816 1.00 41.25 299 GLU A O 1
ATOM 2331 N N . LYS A 1 300 ? 29.701 -42.824 -18.701 1.00 43.56 300 LYS A N 1
ATOM 2332 C CA . LYS A 1 300 ? 30.731 -41.967 -18.069 1.00 43.56 300 LYS A CA 1
ATOM 2333 C C . LYS A 1 300 ? 30.439 -41.511 -16.634 1.00 43.56 300 LYS A C 1
ATOM 2335 O O . LYS A 1 300 ? 31.350 -41.044 -15.956 1.00 43.56 300 LYS A O 1
ATOM 2340 N N . LEU A 1 301 ? 29.209 -41.660 -16.134 1.00 39.00 301 LEU A N 1
ATOM 2341 C CA . LEU A 1 301 ? 28.841 -41.206 -14.779 1.00 39.00 301 LEU A CA 1
ATOM 2342 C C . LEU A 1 301 ? 28.969 -42.292 -13.699 1.00 39.00 301 LEU A C 1
ATOM 2344 O O . LEU A 1 301 ? 29.056 -41.962 -12.516 1.00 39.00 301 LEU A O 1
ATOM 2348 N N . ARG A 1 302 ? 29.058 -43.576 -14.076 1.00 40.94 302 ARG A N 1
ATOM 2349 C CA . ARG A 1 302 ? 29.297 -44.662 -13.108 1.00 40.94 302 ARG A CA 1
ATOM 2350 C C . ARG A 1 302 ? 30.758 -44.722 -12.630 1.00 40.94 302 ARG A C 1
ATOM 2352 O O . ARG A 1 302 ? 30.971 -44.955 -11.441 1.00 40.94 302 ARG A O 1
ATOM 2359 N N . ASP A 1 303 ? 31.732 -44.387 -13.481 1.00 42.94 303 ASP A N 1
ATOM 2360 C CA . ASP A 1 303 ? 33.175 -44.408 -13.148 1.00 42.94 303 ASP A CA 1
ATOM 2361 C C . ASP A 1 303 ? 33.578 -43.316 -12.120 1.00 42.94 303 ASP A C 1
ATOM 2363 O O . ASP A 1 303 ? 34.359 -43.548 -11.196 1.00 42.94 303 ASP A O 1
ATOM 2367 N N . LEU A 1 304 ? 32.948 -42.133 -12.158 1.00 41.78 304 LEU A N 1
ATOM 2368 C CA . LEU A 1 304 ? 33.246 -41.039 -11.213 1.00 41.78 304 LEU A CA 1
ATOM 2369 C C . LEU A 1 304 ? 32.781 -41.319 -9.771 1.00 41.78 304 LEU A C 1
ATOM 2371 O O . LEU A 1 304 ? 33.369 -40.803 -8.816 1.00 41.78 304 LEU A O 1
ATOM 2375 N N . SER A 1 305 ? 31.757 -42.159 -9.597 1.00 42.56 305 SER A N 1
ATOM 2376 C CA . SER A 1 305 ? 31.255 -42.553 -8.272 1.00 42.56 305 SER A CA 1
ATOM 2377 C C . SER A 1 305 ? 32.138 -43.610 -7.592 1.00 42.56 305 SER A C 1
ATOM 2379 O O . SER A 1 305 ? 32.261 -43.609 -6.365 1.00 42.56 305 SER A O 1
ATOM 2381 N N . GLN A 1 306 ? 32.821 -44.453 -8.376 1.00 43.75 306 GLN A N 1
ATOM 2382 C CA . GLN A 1 306 ? 33.750 -45.459 -7.857 1.00 43.75 306 GLN A CA 1
ATOM 2383 C C . GLN A 1 306 ? 35.126 -44.866 -7.525 1.00 43.75 306 GLN A C 1
ATOM 2385 O O . GLN A 1 306 ? 35.707 -45.228 -6.502 1.00 43.75 306 GLN A O 1
ATOM 2390 N N . ARG A 1 307 ? 35.604 -43.860 -8.275 1.00 43.75 307 ARG A N 1
ATOM 2391 C CA . ARG A 1 307 ? 36.882 -43.180 -7.974 1.00 43.75 307 ARG A CA 1
ATOM 2392 C C . ARG A 1 307 ? 36.860 -42.304 -6.715 1.00 43.75 307 ARG A C 1
ATOM 2394 O O . ARG A 1 307 ? 37.904 -42.106 -6.104 1.00 43.75 307 ARG A O 1
ATOM 2401 N N . ARG A 1 308 ? 35.691 -41.829 -6.261 1.00 44.84 308 ARG A N 1
ATOM 2402 C CA . ARG A 1 308 ? 35.563 -41.052 -5.004 1.00 44.84 308 ARG A CA 1
ATOM 2403 C C . ARG A 1 308 ? 35.482 -41.899 -3.730 1.00 44.84 308 ARG A C 1
ATOM 2405 O O . ARG A 1 308 ? 35.618 -41.346 -2.642 1.00 44.84 308 ARG A O 1
ATOM 2412 N N . ARG A 1 309 ? 35.294 -43.221 -3.832 1.00 40.84 309 ARG A N 1
ATOM 2413 C CA . ARG A 1 309 ? 35.308 -44.128 -2.666 1.00 40.84 309 ARG A CA 1
ATOM 2414 C C . ARG A 1 309 ? 36.691 -44.700 -2.335 1.00 40.84 309 ARG A C 1
ATOM 2416 O O . ARG A 1 309 ? 36.831 -45.301 -1.279 1.00 40.84 309 ARG A O 1
ATOM 2423 N N . ALA A 1 310 ? 37.707 -44.460 -3.166 1.00 42.50 310 ALA A N 1
ATOM 2424 C CA . ALA A 1 310 ? 39.062 -44.980 -2.959 1.00 42.50 310 ALA A CA 1
ATOM 2425 C C . ALA A 1 310 ? 40.070 -43.970 -2.361 1.00 42.50 310 ALA A C 1
ATOM 2427 O O . ALA A 1 310 ? 41.215 -44.340 -2.136 1.00 42.50 310 ALA A O 1
ATOM 2428 N N . SER A 1 311 ? 39.686 -42.714 -2.076 1.00 43.78 311 SER A N 1
ATOM 2429 C CA . SER A 1 311 ? 40.637 -41.671 -1.627 1.00 43.78 311 SER A CA 1
ATOM 2430 C C . SER A 1 311 ? 40.384 -41.093 -0.226 1.00 43.78 311 SER A C 1
ATOM 2432 O O . SER A 1 311 ? 40.865 -40.004 0.082 1.00 43.78 311 SER A O 1
ATOM 2434 N N . ARG A 1 312 ? 39.639 -41.782 0.647 1.00 42.62 312 ARG A N 1
ATOM 2435 C CA . ARG A 1 312 ? 39.514 -41.401 2.068 1.00 42.62 312 ARG A CA 1
ATOM 2436 C C . ARG A 1 312 ? 40.231 -42.404 2.967 1.00 42.62 312 ARG A C 1
ATOM 2438 O O . ARG A 1 312 ? 39.606 -43.208 3.643 1.00 42.62 312 ARG A O 1
ATOM 2445 N N . ALA A 1 313 ? 41.554 -42.307 2.967 1.00 40.22 313 ALA A N 1
ATOM 2446 C CA . ALA A 1 313 ? 42.410 -42.764 4.053 1.00 40.22 313 ALA A CA 1
ATOM 2447 C C . ALA A 1 313 ? 43.646 -41.854 4.089 1.00 40.22 313 ALA A C 1
ATOM 2449 O O . ALA A 1 313 ? 44.643 -42.114 3.425 1.00 40.22 313 ALA A O 1
ATOM 2450 N N . VAL A 1 314 ? 43.551 -40.752 4.833 1.00 40.66 314 VAL A N 1
ATOM 2451 C CA . VAL A 1 314 ? 44.719 -40.018 5.332 1.00 40.66 314 VAL A CA 1
ATOM 2452 C C . VAL A 1 314 ? 44.482 -39.835 6.832 1.00 40.66 314 VAL A C 1
ATOM 2454 O O . VAL A 1 314 ? 43.453 -39.259 7.197 1.00 40.66 314 VAL A O 1
ATOM 2457 N N . PRO A 1 315 ? 45.343 -40.378 7.707 1.00 42.72 315 PRO A N 1
ATOM 2458 C CA . PRO A 1 315 ? 45.186 -40.233 9.144 1.00 42.72 315 PRO A CA 1
ATOM 2459 C C . PRO A 1 315 ? 45.603 -38.820 9.570 1.00 42.72 315 PRO A C 1
ATOM 2461 O O . PRO A 1 315 ? 46.688 -38.355 9.229 1.00 42.72 315 PRO A O 1
ATOM 2464 N N . PHE A 1 316 ? 44.737 -38.147 10.328 1.00 32.81 316 PHE A N 1
ATOM 2465 C CA . PHE A 1 316 ? 45.109 -36.958 11.089 1.00 32.81 316 PHE A CA 1
ATOM 2466 C C . PHE A 1 316 ? 46.013 -37.385 12.249 1.00 32.81 316 PHE A C 1
ATOM 2468 O O . PHE A 1 316 ? 45.597 -38.162 13.109 1.00 32.81 316 PHE A O 1
ATOM 2475 N N . GLY A 1 317 ? 47.237 -36.866 12.269 1.00 29.30 317 GLY A N 1
ATOM 2476 C CA . GLY A 1 317 ? 48.147 -36.949 13.399 1.00 29.30 317 GLY A CA 1
ATOM 2477 C C . GLY A 1 317 ? 48.781 -35.587 13.660 1.00 29.30 317 GLY A C 1
ATOM 2478 O O . GLY A 1 317 ? 49.334 -34.999 12.740 1.00 29.30 317 GLY A O 1
ATOM 2479 N N . GLY A 1 318 ? 48.715 -35.154 14.921 1.00 34.78 318 GLY A N 1
ATOM 2480 C CA . GLY A 1 318 ? 49.775 -34.401 15.596 1.00 34.78 318 GLY A CA 1
ATOM 2481 C C . GLY A 1 318 ? 49.836 -32.880 15.423 1.00 34.78 318 GLY A C 1
ATOM 2482 O O . GLY A 1 318 ? 50.260 -32.409 14.375 1.00 34.78 318 GLY A O 1
ATOM 2483 N N . LEU A 1 319 ? 49.601 -32.212 16.567 1.00 35.31 319 LEU A N 1
ATOM 2484 C CA . LEU A 1 319 ? 49.913 -30.828 16.977 1.00 35.31 319 LEU A CA 1
ATOM 2485 C C . LEU A 1 319 ? 48.971 -29.715 16.496 1.00 35.31 319 LEU A C 1
ATOM 2487 O O . LEU A 1 319 ? 49.008 -29.338 15.308 1.00 35.31 319 LEU A O 1
#

Sequence (319 aa):
MQPTPDGNWFMTNYADGPDAGIFSWEIDEAGLGLWTLWRHYQRAPASRRAYLERVYPAIRRTAGFLIAFRDPSTSLQPPTACEDDFQPRSGQPTMHGVGPALLAMRSAAAAAHALGHGDDERRFADRAAELARAIDGHYQVDGGAWASDYSDGGWILWPERIKSSYGNARMRAEARVVWHELAPSFQAPAGPRKAGCYEAKGLLGLGHLDRQVNPSGLANVRRGLRWIADVEAAWQPTGILGECWFVSNGRMISVPSQPHIWEQSLFYLASLEAWGASPYRAGRGSFSEFPSNSDGKSEKLRDLSQRRRASRAVPFGGL

Radius of gyration: 24.94 Å; chains: 1; bounding box: 72×69×49 Å

Foldseek 3Di:
DDAADFLFAAPDDDPVHHHDDPDRGAQLNSLVVLLVQLVVLVVDPPPSVVSLVVCLVSLLRSLVCLCVQADPVLLFGFLQGAFDNGRDPVRDDALRRLLSSLNSLCSNLVSCVVNVVNVSNVVSVVSSVSSLVSLQVPAADPLGERDQELQSLLVCLPDRVSDPDCPDSHVVSSLVSNCVRLVQVLCPPVGPDFKDFQSLSSLLSQLSSCLVPNVVSLVVSVSSLCSLQVAQQVLDPRSAAAGMWGADPRHIDHDDDTRPPVSVVSSVNSVCSSPNDDPDDPDDPPPPPPPPPPPPPPPPPVVVVVVVVPPPDDDDDDD

pLDDT: mean 87.55, std 18.04, range [29.3, 98.88]

Secondary structure (DSSP, 8-state):
-PPPPTT---SSB-TTS-B--SSS--HHHHHHHHHHHHHHHHH-SS-HHHHHHHHHHHHHHHHHHHHHS--TTTSS--TT--BTTB--TTSS--HHHHHHHHHHHHHHHHHHHHHT-HHHHHHHHHHHHHHHHHHHHH---GGG-S-SSHHHHHHIIIII-SSS-TTSHHHHHHHHHHHHHHGGGGGTTTSS--EEE-HHHHHHHHHHHHHHH-GGGHHHHHHHHHHIIIIIITTSTT----SEEEEETTEEEEESSSS-HHHHHHHHHHHHHHH-------S---TT-S----SS-TTHHHHHHHHTTS---------